Protein AF-A0A7S4RPA7-F1 (afdb_monomer_lite)

Sequence (220 aa):
VPCLSLQCGDGVTPTVIQQIVNNVNVVSNVAGLSGSGYTGNVEFWPYNYSPGNSLTIPGASSSTFDYGDTVDLNGSFGSMQVHVNGGGGHRGTVFAFNRFNDGAVADLGIGNNPNGQPDWSIASNANAFTVRNLKVFVLPTPPPQVDPYIADKNIQDADGFQLVYALDIPTNPNYRAAKPDYSVDNSQSVSSFSRIAYLWSLTIIGSGSPWTSLLMMHGR

Secondary structure (DSSP, 8-state):
----SSSSTTSSSPPPEEEEEEEEEEEESSTTT-EEEEEEEEEEESSEEES--TT--TT--SSS-SSS-EEESSSS--EEEEEEEESSS--EEEEEEE--SSSSPPEEEES--SSS-TT-TT---GGGEEEEEEEEEEEESSPPSS----S-TT-TT-TT-EEEEEEE--SS--TTTS---EEEE-GGG---EEEEEEEEEEEETT-SS-EEEEEEEE--

pLDDT: mean 82.95, std 16.45, range [31.94, 98.5]

Structure (mmCIF, N/CA/C/O backbone):
data_AF-A0A7S4RPA7-F1
#
_entry.id   AF-A0A7S4RPA7-F1
#
loop_
_atom_site.group_PDB
_atom_site.id
_atom_site.type_symbol
_atom_site.label_atom_id
_atom_site.label_alt_id
_atom_site.label_comp_id
_atom_site.label_asym_id
_atom_site.label_entity_id
_atom_site.label_seq_id
_atom_site.pdbx_PDB_ins_code
_atom_site.Cartn_x
_atom_site.Cartn_y
_atom_site.Cartn_z
_atom_site.occupancy
_atom_site.B_iso_or_equiv
_atom_site.auth_seq_id
_atom_site.auth_comp_id
_atom_site.auth_asym_id
_atom_site.auth_atom_id
_atom_site.pdbx_PDB_model_num
ATOM 1 N N . VAL A 1 1 ? 0.016 2.209 8.471 1.00 49.41 1 VAL A N 1
ATOM 2 C CA . VAL A 1 1 ? 0.404 3.294 7.538 1.00 49.41 1 VAL A CA 1
ATOM 3 C C . VAL A 1 1 ? 1.897 3.248 7.322 1.00 49.41 1 VAL A C 1
ATOM 5 O O . VAL A 1 1 ? 2.549 2.602 8.141 1.00 49.41 1 VAL A O 1
ATOM 8 N N . PRO A 1 2 ? 2.440 3.859 6.254 1.00 51.38 2 PRO A N 1
ATOM 9 C CA . PRO A 1 2 ? 3.881 3.940 6.073 1.00 51.38 2 PRO A CA 1
ATOM 10 C C . PRO A 1 2 ? 4.4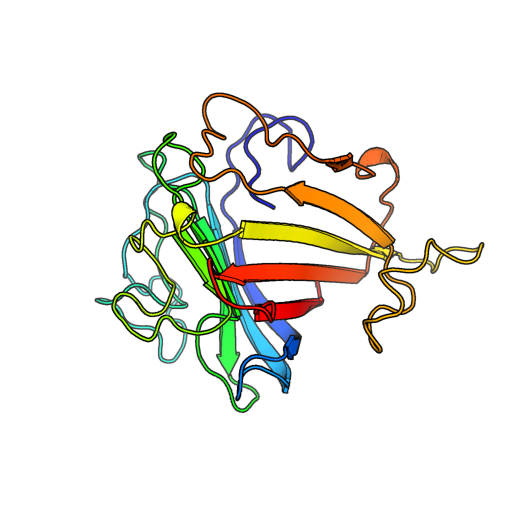21 4.716 7.277 1.00 51.38 2 PRO A C 1
ATOM 12 O O . PRO A 1 2 ? 4.126 5.897 7.443 1.00 51.38 2 PRO A O 1
ATOM 15 N N . CYS A 1 3 ? 5.097 4.031 8.195 1.00 47.06 3 CYS A N 1
ATOM 16 C CA . CYS A 1 3 ? 5.510 4.605 9.470 1.00 47.06 3 CYS A CA 1
ATOM 17 C C . CYS A 1 3 ? 7.011 4.435 9.643 1.00 47.06 3 CYS A C 1
ATOM 19 O O . CYS A 1 3 ? 7.510 3.319 9.757 1.00 47.06 3 CYS A O 1
ATOM 21 N N . LEU A 1 4 ? 7.707 5.567 9.719 1.00 43.06 4 LEU A N 1
ATOM 22 C CA . LEU A 1 4 ? 9.094 5.664 10.169 1.00 43.06 4 LEU A CA 1
ATOM 23 C C . LEU A 1 4 ? 9.296 6.791 11.204 1.00 43.06 4 LEU A C 1
ATOM 25 O O . LEU A 1 4 ? 10.430 7.174 11.463 1.00 43.06 4 LEU A O 1
ATOM 29 N N . SER A 1 5 ? 8.238 7.351 11.819 1.00 31.94 5 SER A N 1
ATOM 30 C CA . SER A 1 5 ? 8.419 8.482 12.748 1.00 31.94 5 SER A CA 1
ATOM 31 C C . SER A 1 5 ? 7.337 8.663 13.828 1.00 31.94 5 SER A C 1
ATOM 33 O O . SER A 1 5 ? 6.147 8.764 13.535 1.00 31.94 5 SER A O 1
ATOM 35 N N . LEU A 1 6 ? 7.838 8.751 15.071 1.00 35.50 6 LEU A N 1
ATOM 36 C CA . LEU A 1 6 ? 7.349 9.330 16.338 1.00 35.50 6 LEU A CA 1
ATOM 37 C C . LEU A 1 6 ? 5.983 8.944 16.928 1.00 35.50 6 LEU A C 1
ATOM 39 O O . LEU A 1 6 ? 5.847 9.064 18.143 1.00 35.50 6 LEU A O 1
ATOM 43 N N . GLN A 1 7 ? 4.993 8.488 16.157 1.00 37.62 7 GLN A N 1
ATOM 44 C CA . GLN A 1 7 ? 3.657 8.178 16.712 1.00 37.62 7 GLN A CA 1
ATOM 45 C C . GLN A 1 7 ? 3.023 6.870 16.217 1.00 37.62 7 GLN A C 1
ATOM 47 O O . GLN A 1 7 ? 1.903 6.551 16.606 1.00 37.62 7 GLN A O 1
ATOM 52 N N . CYS A 1 8 ? 3.743 6.064 15.432 1.00 43.09 8 CYS A N 1
ATOM 53 C CA . CYS A 1 8 ? 3.377 4.665 15.207 1.00 43.09 8 CYS A CA 1
ATOM 54 C C . CYS A 1 8 ? 4.396 3.757 15.906 1.00 43.09 8 CYS A C 1
ATOM 56 O O . CYS A 1 8 ? 5.596 3.910 15.679 1.00 43.09 8 CYS A O 1
ATOM 58 N N . GLY A 1 9 ? 3.937 2.807 16.723 1.00 53.28 9 GLY A N 1
ATOM 59 C CA . GLY A 1 9 ? 4.838 1.987 17.541 1.00 53.28 9 GLY A CA 1
ATOM 60 C C . GLY A 1 9 ? 5.532 2.804 18.639 1.00 53.28 9 GLY A C 1
ATOM 61 O O . GLY A 1 9 ? 4.967 3.771 19.141 1.00 53.28 9 GLY A O 1
ATOM 62 N N . ASP A 1 10 ? 6.757 2.433 19.015 1.00 46.44 10 ASP A N 1
ATOM 63 C CA . ASP A 1 10 ? 7.548 3.112 20.060 1.00 46.44 10 ASP A CA 1
ATOM 64 C C . ASP A 1 10 ? 8.149 4.465 19.619 1.00 46.44 10 ASP A C 1
ATOM 66 O O . ASP A 1 10 ? 8.895 5.089 20.372 1.00 46.44 10 ASP A O 1
ATOM 70 N N . GLY A 1 11 ? 7.851 4.922 18.397 1.00 46.91 11 GLY A N 1
ATOM 71 C CA . GLY A 1 11 ? 8.356 6.180 17.850 1.00 46.91 11 GLY A CA 1
ATOM 72 C C . GLY A 1 11 ? 9.851 6.181 17.506 1.00 46.91 11 GLY A C 1
ATOM 73 O O . GLY A 1 11 ? 10.372 7.240 17.151 1.00 46.91 11 GLY A O 1
ATOM 74 N N . VAL A 1 12 ? 10.524 5.026 17.580 1.00 47.16 12 VAL A N 1
ATOM 75 C CA . VAL A 1 12 ? 11.980 4.873 17.402 1.00 47.16 12 VAL A CA 1
ATOM 76 C C . VAL A 1 12 ? 12.325 3.723 16.445 1.00 47.16 12 VAL A C 1
ATOM 78 O O . VAL A 1 12 ? 13.302 3.823 15.701 1.00 47.16 12 VAL A O 1
ATOM 81 N N . THR A 1 13 ? 11.524 2.657 16.406 1.00 56.94 13 THR A N 1
ATOM 82 C CA . THR A 1 13 ? 11.872 1.407 15.722 1.00 56.94 13 THR A CA 1
ATOM 83 C C . THR A 1 13 ? 11.118 1.239 14.393 1.00 56.94 13 THR A C 1
ATOM 85 O O . THR A 1 13 ? 9.883 1.281 14.362 1.00 56.94 13 THR A O 1
ATOM 88 N N . PRO A 1 14 ? 11.828 0.989 13.272 1.00 66.88 14 PRO A N 1
ATOM 89 C CA . PRO A 1 14 ? 11.200 0.600 12.013 1.00 66.88 14 PRO A CA 1
ATOM 90 C C . PRO A 1 14 ? 10.334 -0.653 12.217 1.00 66.88 14 PRO A C 1
ATOM 92 O O . PRO A 1 14 ? 10.823 -1.682 12.680 1.00 66.88 14 PRO A O 1
ATOM 95 N N . THR A 1 15 ? 9.043 -0.570 11.895 1.00 76.00 15 THR A N 1
ATOM 96 C CA . THR A 1 15 ? 8.091 -1.657 12.173 1.00 76.00 15 THR A CA 1
ATOM 97 C C . THR A 1 15 ? 7.883 -2.531 10.940 1.00 76.00 15 THR A C 1
ATOM 99 O O . THR A 1 15 ? 7.548 -2.027 9.871 1.00 76.00 15 THR A O 1
ATOM 102 N N . VAL A 1 16 ? 8.042 -3.845 11.106 1.00 86.56 16 VAL A N 1
ATOM 103 C CA . VAL A 1 16 ? 7.652 -4.860 10.120 1.00 86.56 16 VAL A CA 1
ATOM 104 C C . VAL A 1 16 ? 6.332 -5.474 10.567 1.00 86.56 16 VAL A C 1
ATOM 106 O O . VAL A 1 16 ? 6.230 -5.989 11.680 1.00 86.56 16 VAL A O 1
ATOM 109 N N . ILE A 1 17 ? 5.328 -5.425 9.699 1.00 88.56 17 ILE A N 1
ATOM 110 C CA . ILE A 1 17 ? 4.039 -6.082 9.882 1.00 88.56 17 ILE A CA 1
ATOM 111 C C . ILE A 1 17 ? 3.839 -6.993 8.682 1.00 88.56 17 ILE A C 1
ATOM 113 O O . ILE A 1 17 ? 3.542 -6.521 7.588 1.00 88.56 17 ILE A O 1
ATOM 117 N N . GLN A 1 18 ? 3.980 -8.293 8.917 1.00 90.44 18 GLN A N 1
ATOM 118 C CA . GLN A 1 18 ? 3.466 -9.310 8.016 1.00 90.44 18 GLN A CA 1
ATOM 119 C C . GLN A 1 18 ? 2.423 -10.126 8.767 1.00 90.44 18 GLN A C 1
ATOM 121 O O . GLN A 1 18 ? 2.738 -10.765 9.775 1.00 90.44 18 GLN A O 1
ATOM 126 N N . GLN A 1 19 ? 1.163 -10.030 8.355 1.00 88.94 19 GLN A N 1
ATOM 127 C CA . GLN A 1 19 ? 0.067 -10.592 9.135 1.00 88.94 19 GLN A CA 1
ATOM 128 C C . GLN A 1 19 ? -1.081 -11.074 8.254 1.00 88.94 19 GLN A C 1
ATOM 130 O O . GLN A 1 19 ? -1.697 -10.292 7.531 1.00 88.94 19 GLN A O 1
ATOM 135 N N . ILE A 1 20 ? -1.461 -12.339 8.454 1.00 89.50 20 ILE A N 1
ATOM 136 C CA . ILE A 1 20 ? -2.727 -12.868 7.953 1.00 89.50 20 ILE A CA 1
ATOM 137 C C . ILE A 1 20 ? -3.889 -12.178 8.669 1.00 89.50 20 ILE A C 1
ATOM 139 O O . ILE A 1 20 ? -3.977 -12.167 9.903 1.00 89.50 20 ILE A O 1
ATOM 143 N N . VAL A 1 21 ? -4.797 -11.625 7.878 1.00 87.62 21 VAL A N 1
ATOM 144 C CA . VAL A 1 21 ? -6.032 -10.983 8.324 1.00 87.62 21 VAL A CA 1
ATOM 145 C C . VAL A 1 21 ? -7.225 -11.784 7.820 1.00 87.62 21 VAL A C 1
ATOM 147 O O . VAL A 1 21 ? -7.187 -12.376 6.747 1.00 87.62 21 VAL A O 1
ATOM 150 N N . ASN A 1 22 ? -8.294 -11.826 8.606 1.00 88.19 22 ASN A N 1
ATOM 151 C CA . ASN A 1 22 ? -9.525 -12.527 8.250 1.00 88.19 22 ASN A CA 1
ATOM 152 C C . ASN A 1 22 ? -10.698 -11.553 8.262 1.00 88.19 22 ASN A C 1
ATOM 154 O O . ASN A 1 22 ? -10.607 -10.474 8.849 1.00 88.19 22 ASN A O 1
ATOM 158 N N . ASN A 1 23 ? -11.805 -11.973 7.649 1.00 85.38 23 ASN A N 1
ATOM 159 C CA . ASN A 1 23 ? -13.039 -11.196 7.570 1.00 85.38 23 ASN A CA 1
ATOM 160 C C . ASN A 1 23 ? -12.836 -9.825 6.899 1.00 85.38 23 ASN A C 1
ATOM 162 O O . ASN A 1 23 ? -13.385 -8.806 7.306 1.00 85.38 23 ASN A O 1
ATOM 166 N N . VAL A 1 24 ? -12.002 -9.798 5.862 1.00 87.06 24 VAL A N 1
ATOM 167 C CA . VAL A 1 24 ? -11.717 -8.588 5.100 1.00 87.06 24 VAL A CA 1
ATOM 168 C C . VAL A 1 24 ? -12.882 -8.292 4.157 1.00 87.06 24 VAL A C 1
ATOM 170 O O . VAL A 1 24 ? -13.326 -9.161 3.402 1.00 87.06 24 VAL A O 1
ATOM 173 N N . ASN A 1 25 ? -13.355 -7.047 4.188 1.00 86.88 25 ASN A N 1
ATOM 174 C CA . ASN A 1 25 ? -14.389 -6.542 3.294 1.00 86.88 25 ASN A CA 1
ATOM 175 C C . ASN A 1 25 ? -13.785 -5.487 2.370 1.00 86.88 25 ASN A C 1
ATOM 177 O O . ASN A 1 25 ? -13.111 -4.559 2.818 1.00 86.88 25 ASN A O 1
ATOM 181 N N . VAL A 1 26 ? -14.041 -5.624 1.077 1.00 87.06 26 VAL A N 1
ATOM 182 C CA . VAL A 1 26 ? -13.541 -4.734 0.035 1.00 87.06 26 VAL A CA 1
ATOM 183 C C . VAL A 1 26 ? -14.722 -4.183 -0.742 1.00 87.06 26 VAL A C 1
ATOM 185 O O . VAL A 1 26 ? -15.537 -4.939 -1.270 1.00 87.06 26 VAL A O 1
ATOM 188 N N . VAL A 1 27 ? -14.785 -2.861 -0.836 1.00 84.75 27 VAL A N 1
ATOM 189 C CA . VAL A 1 27 ? -15.731 -2.132 -1.679 1.00 84.75 27 VAL A CA 1
ATOM 190 C C . VAL A 1 27 ? -14.910 -1.309 -2.657 1.00 84.75 27 VAL A C 1
ATOM 192 O O . VAL A 1 27 ? -14.181 -0.400 -2.272 1.00 84.75 27 VAL A O 1
ATOM 195 N N . SER A 1 28 ? -14.996 -1.633 -3.940 1.00 85.69 28 SER A N 1
ATOM 196 C CA . SER A 1 28 ? -14.212 -0.972 -4.976 1.00 85.69 28 SER A CA 1
ATOM 197 C C . SER A 1 28 ? -14.975 -0.873 -6.289 1.00 85.69 28 SER A C 1
ATOM 199 O O . SER A 1 28 ? -15.775 -1.744 -6.636 1.00 85.69 28 SER A O 1
ATOM 201 N N . ASN A 1 29 ? -14.681 0.183 -7.045 1.00 84.44 29 ASN A N 1
ATOM 202 C CA . ASN A 1 29 ? -15.122 0.320 -8.429 1.00 84.44 29 ASN A CA 1
ATOM 203 C C . ASN A 1 29 ? -14.217 -0.427 -9.431 1.00 84.44 29 ASN A C 1
ATOM 205 O O . ASN A 1 29 ? -14.514 -0.433 -10.625 1.00 84.44 29 ASN A O 1
ATOM 209 N N . VAL A 1 30 ? -13.144 -1.079 -8.968 1.00 85.81 30 VAL A N 1
ATOM 210 C CA . VAL A 1 30 ? -12.337 -1.991 -9.784 1.00 85.81 30 VAL A CA 1
ATOM 211 C C . VAL A 1 30 ? -13.086 -3.308 -9.953 1.00 85.81 30 VAL A C 1
ATOM 213 O O . VAL A 1 30 ? -13.476 -3.955 -8.977 1.00 85.81 30 VAL A O 1
ATOM 216 N N . ALA A 1 31 ? -13.302 -3.706 -11.207 1.00 85.62 31 ALA A N 1
ATOM 217 C CA . ALA A 1 31 ? -14.064 -4.903 -11.537 1.00 85.62 31 ALA A CA 1
ATOM 218 C C . ALA A 1 31 ? -13.466 -6.152 -10.867 1.00 85.62 31 ALA A C 1
ATOM 220 O O . ALA A 1 31 ? -12.267 -6.401 -10.952 1.00 85.62 31 ALA A O 1
ATOM 221 N N . GLY A 1 32 ? -14.318 -6.937 -10.203 1.00 87.75 32 GLY A N 1
ATOM 222 C CA . GLY A 1 32 ? -13.932 -8.186 -9.539 1.00 87.75 32 GLY A CA 1
ATOM 223 C C . GLY A 1 32 ? -13.273 -8.032 -8.165 1.00 87.75 32 GLY A C 1
ATOM 224 O O . GLY A 1 32 ? -13.156 -9.033 -7.468 1.00 87.75 32 GLY A O 1
ATOM 225 N N . LEU A 1 33 ? -12.898 -6.817 -7.744 1.00 88.50 33 LEU A N 1
ATOM 226 C CA . LEU A 1 33 ? -12.189 -6.601 -6.476 1.00 88.50 33 LEU A CA 1
ATOM 227 C C . LEU A 1 33 ? -13.121 -6.602 -5.249 1.00 88.50 33 LEU A C 1
ATOM 229 O O . LEU A 1 33 ? -12.721 -7.018 -4.163 1.00 88.50 33 LEU A O 1
ATOM 233 N N . SER A 1 34 ? -14.366 -6.147 -5.412 1.00 87.31 34 SER A N 1
ATOM 234 C CA . SER A 1 34 ? -15.336 -6.087 -4.311 1.00 87.31 34 SER A CA 1
ATOM 235 C C . SER A 1 34 ? -15.691 -7.475 -3.761 1.00 87.31 34 SER A C 1
ATOM 237 O O . SER A 1 34 ? -15.792 -8.451 -4.504 1.00 87.31 34 SER A O 1
ATOM 239 N N . GLY A 1 35 ? -15.922 -7.566 -2.454 1.00 86.25 35 GLY A N 1
ATOM 240 C CA . GLY A 1 35 ? -16.368 -8.784 -1.776 1.00 86.25 35 GLY A CA 1
ATOM 241 C C . GLY A 1 35 ? -16.204 -8.702 -0.260 1.00 86.25 35 GLY A C 1
ATOM 242 O O . GLY A 1 35 ? -15.659 -7.737 0.267 1.00 86.25 35 GLY A O 1
ATOM 243 N N . SER A 1 36 ? -16.684 -9.715 0.451 1.00 87.00 36 SER A N 1
ATOM 244 C CA . SER A 1 36 ? -16.707 -9.746 1.916 1.00 87.00 36 SER A CA 1
ATOM 245 C C . SER A 1 36 ? -16.263 -11.097 2.450 1.00 87.00 36 SER A C 1
ATOM 247 O O . SER A 1 36 ? -16.468 -12.111 1.784 1.00 87.00 36 SER A O 1
ATOM 249 N N . GLY A 1 37 ? -15.737 -11.124 3.674 1.00 86.38 37 GLY A N 1
ATOM 250 C CA . GLY A 1 37 ? -15.306 -12.370 4.311 1.00 86.38 37 GLY A CA 1
ATOM 251 C C . GLY A 1 37 ? -14.001 -12.931 3.742 1.00 86.38 37 GLY A C 1
ATOM 252 O O . GLY A 1 37 ? -13.710 -14.112 3.929 1.00 86.38 37 GLY A O 1
ATOM 253 N N . TYR A 1 38 ? -13.208 -12.101 3.061 1.00 90.50 38 TYR A N 1
ATOM 254 C CA . TYR A 1 38 ? -11.911 -12.511 2.546 1.00 90.50 38 TYR A CA 1
ATOM 255 C C . TYR A 1 38 ? -10.946 -12.860 3.690 1.00 90.50 38 TYR A C 1
ATOM 257 O O . TYR A 1 38 ? -10.946 -12.233 4.756 1.00 90.50 38 TYR A O 1
ATOM 265 N N . THR A 1 39 ? -10.071 -13.825 3.435 1.00 91.38 39 THR A N 1
ATOM 266 C CA . THR A 1 39 ? -8.779 -13.927 4.118 1.00 91.38 39 THR A CA 1
ATOM 267 C C . THR A 1 39 ? -7.764 -13.151 3.292 1.00 91.38 39 THR A C 1
ATOM 269 O O . THR A 1 39 ? -7.834 -13.141 2.060 1.00 91.38 39 THR A O 1
ATOM 272 N N . GLY A 1 40 ? -6.851 -12.470 3.967 1.00 90.62 40 GLY A N 1
ATOM 273 C CA . GLY A 1 40 ? -5.839 -11.643 3.343 1.00 90.62 40 GLY A CA 1
ATOM 274 C C . GLY A 1 40 ? -4.515 -11.664 4.075 1.00 90.62 40 GLY A C 1
ATOM 275 O O . GLY A 1 40 ? -4.353 -12.328 5.100 1.00 90.62 40 GLY A O 1
ATOM 276 N N . ASN A 1 41 ? -3.579 -10.896 3.541 1.00 92.75 41 ASN A N 1
ATOM 277 C CA . ASN A 1 41 ? -2.260 -10.702 4.111 1.00 92.75 41 ASN A CA 1
ATOM 278 C C . ASN A 1 41 ? -1.879 -9.223 4.027 1.00 92.75 41 ASN A C 1
ATOM 280 O O . ASN A 1 41 ? -2.126 -8.559 3.019 1.00 92.75 41 ASN A O 1
ATOM 284 N N . VAL A 1 42 ? -1.319 -8.712 5.116 1.00 92.38 42 VAL A N 1
ATOM 285 C CA . VAL A 1 42 ? -0.784 -7.355 5.225 1.00 92.38 42 VAL A CA 1
ATOM 286 C C . VAL A 1 42 ? 0.726 -7.438 5.143 1.00 92.38 42 VAL A C 1
ATOM 288 O O . VAL A 1 42 ? 1.311 -8.235 5.869 1.00 92.38 42 VAL A O 1
ATOM 291 N N . GLU A 1 43 ? 1.335 -6.598 4.311 1.00 94.19 43 GLU A N 1
ATOM 292 C CA . GLU A 1 43 ? 2.777 -6.571 4.048 1.00 94.19 43 GLU A CA 1
ATOM 293 C C . GLU A 1 43 ? 3.287 -5.138 4.150 1.00 94.19 43 GLU A C 1
ATOM 295 O O . GLU A 1 43 ? 3.356 -4.391 3.172 1.00 94.19 43 GLU A O 1
ATOM 300 N N . PHE A 1 44 ? 3.551 -4.712 5.389 1.00 92.69 44 PHE A N 1
ATOM 301 C CA . PHE A 1 44 ? 4.045 -3.374 5.697 1.00 92.69 44 PHE A CA 1
ATOM 302 C C . PHE A 1 44 ? 5.464 -3.459 6.248 1.00 92.69 44 PHE A C 1
ATOM 304 O O . PHE A 1 44 ? 5.700 -4.025 7.316 1.00 92.69 44 PHE A O 1
ATOM 311 N N . TRP A 1 45 ? 6.416 -2.840 5.564 1.00 90.94 45 TRP A N 1
ATOM 312 C CA . TRP A 1 45 ? 7.797 -2.767 6.032 1.00 90.94 45 TRP A CA 1
ATOM 313 C C . TRP A 1 45 ? 8.521 -1.556 5.443 1.00 90.94 45 TRP A C 1
ATOM 315 O O . TRP A 1 45 ? 8.188 -1.100 4.354 1.00 90.94 45 TRP A O 1
ATOM 325 N N . PRO A 1 46 ? 9.541 -1.021 6.131 1.00 89.75 46 PRO A N 1
ATOM 326 C CA . PRO A 1 46 ? 10.346 0.092 5.634 1.00 89.75 46 PRO A CA 1
ATOM 327 C C . PRO A 1 46 ? 11.547 -0.354 4.785 1.00 89.75 46 PRO A C 1
ATOM 329 O O . PRO A 1 46 ? 12.245 0.491 4.222 1.00 89.75 46 PRO A O 1
ATOM 332 N N . TYR A 1 47 ? 11.802 -1.660 4.720 1.00 92.19 47 TYR A N 1
ATOM 333 C CA . TYR A 1 47 ? 12.989 -2.253 4.117 1.00 92.19 47 TYR A CA 1
ATOM 334 C C . TYR A 1 47 ? 12.770 -2.668 2.659 1.00 92.19 47 TYR A C 1
ATOM 336 O O . TYR A 1 47 ? 11.700 -2.464 2.079 1.00 92.19 47 TYR A O 1
ATOM 344 N N . ASN A 1 48 ? 13.811 -3.241 2.064 1.00 96.31 48 ASN A N 1
ATOM 345 C CA . ASN A 1 48 ? 13.693 -4.040 0.854 1.00 96.31 48 ASN A CA 1
ATOM 346 C C . ASN A 1 48 ? 12.892 -5.324 1.129 1.00 96.31 48 ASN A C 1
ATOM 348 O O . ASN A 1 48 ? 12.608 -5.682 2.274 1.00 96.31 48 ASN A O 1
ATOM 352 N N . TYR A 1 49 ? 12.514 -6.010 0.060 1.00 97.19 49 TYR A N 1
ATOM 353 C CA . TYR A 1 49 ? 11.827 -7.292 0.114 1.00 97.19 49 TYR A CA 1
ATOM 354 C C . TYR A 1 49 ? 12.067 -8.059 -1.182 1.00 97.19 49 TYR A C 1
ATOM 356 O O . TYR A 1 49 ? 12.513 -7.492 -2.186 1.00 97.19 49 TYR A O 1
ATOM 364 N N . SER A 1 50 ? 11.769 -9.350 -1.141 1.00 97.69 50 SER A N 1
ATOM 365 C CA . SER A 1 50 ? 11.957 -10.287 -2.236 1.00 97.69 50 SER A CA 1
ATOM 366 C C . SER A 1 50 ? 10.713 -11.164 -2.423 1.00 97.69 50 SER A C 1
ATOM 368 O O . SER A 1 50 ? 9.944 -11.337 -1.477 1.00 97.69 50 SER A O 1
ATOM 370 N N . PRO A 1 51 ? 10.528 -11.786 -3.602 1.00 97.81 51 PRO A N 1
ATOM 371 C CA . PRO A 1 51 ? 9.347 -12.603 -3.908 1.00 97.81 51 PRO A CA 1
ATOM 372 C C . PRO A 1 51 ? 9.204 -13.907 -3.113 1.00 97.81 51 PRO A C 1
ATOM 374 O O . PRO A 1 51 ? 8.467 -14.796 -3.523 1.00 97.81 51 PRO A O 1
ATOM 377 N N . GLY A 1 52 ? 10.017 -14.138 -2.081 1.00 96.88 52 GLY A N 1
ATOM 378 C CA . GLY A 1 52 ? 9.996 -15.399 -1.349 1.00 96.88 52 GLY A CA 1
ATOM 379 C C . GLY A 1 52 ? 8.699 -15.553 -0.558 1.00 96.88 52 GLY A C 1
ATOM 380 O O . GLY A 1 52 ? 8.308 -14.624 0.129 1.00 96.88 52 GLY A O 1
ATOM 381 N N . ASN A 1 53 ? 8.095 -16.744 -0.564 1.00 96.31 53 ASN A N 1
ATOM 382 C CA . ASN A 1 53 ? 6.888 -17.057 0.211 1.00 96.31 53 ASN A CA 1
ATOM 383 C C . ASN A 1 53 ? 7.200 -17.629 1.606 1.00 96.31 53 ASN A C 1
ATOM 385 O O . ASN A 1 53 ? 6.893 -18.788 1.901 1.00 96.31 53 ASN A O 1
ATOM 389 N N . SER A 1 54 ? 7.873 -16.849 2.460 1.00 92.81 54 SER A N 1
ATOM 390 C CA . SER A 1 54 ? 8.391 -17.335 3.755 1.00 92.81 54 SER A CA 1
ATOM 391 C C . SER A 1 54 ? 7.304 -17.725 4.760 1.00 92.81 54 SER A C 1
ATOM 393 O O . SER A 1 54 ? 7.521 -18.631 5.564 1.00 92.81 54 SER A O 1
ATOM 395 N N . LEU A 1 55 ? 6.121 -17.105 4.687 1.00 92.69 55 LEU A N 1
ATOM 396 C CA . LEU A 1 55 ? 4.962 -17.473 5.508 1.00 92.69 55 LEU A CA 1
ATOM 397 C C . LEU A 1 55 ? 4.129 -18.616 4.917 1.00 92.69 55 LEU A C 1
ATOM 399 O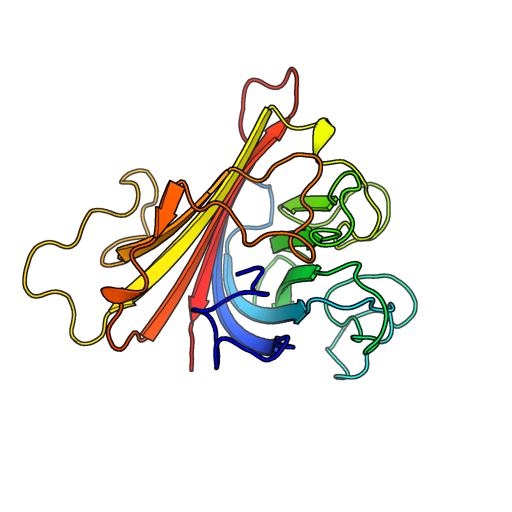 O . LEU A 1 55 ? 3.113 -18.996 5.502 1.00 92.69 55 LEU A O 1
ATOM 403 N N . THR A 1 56 ? 4.545 -19.201 3.789 1.00 94.62 56 THR A N 1
ATOM 404 C CA . THR A 1 56 ? 3.843 -20.309 3.116 1.00 94.62 56 THR A CA 1
ATOM 405 C C . THR A 1 56 ? 2.379 -19.986 2.807 1.00 94.62 56 THR A C 1
ATOM 407 O O . THR A 1 56 ? 1.486 -20.824 2.942 1.00 94.62 56 THR A O 1
ATOM 410 N N . ILE A 1 57 ? 2.120 -18.746 2.394 1.00 92.75 57 ILE A N 1
ATOM 411 C CA . ILE A 1 57 ? 0.787 -18.254 2.068 1.00 92.75 57 ILE A CA 1
ATOM 412 C C . ILE A 1 57 ? 0.245 -19.050 0.874 1.00 92.75 57 ILE A C 1
ATOM 414 O O . ILE A 1 57 ? 0.887 -19.083 -0.182 1.00 92.75 57 ILE A O 1
ATOM 418 N N . PRO A 1 58 ? -0.919 -19.715 1.007 1.00 91.88 58 PRO A N 1
ATOM 419 C CA . PRO A 1 58 ? -1.459 -20.545 -0.058 1.00 91.88 58 PRO A CA 1
ATOM 420 C C . PRO A 1 58 ? -1.639 -19.773 -1.366 1.00 91.88 58 PRO A C 1
ATOM 422 O O . PRO A 1 58 ? -2.320 -18.750 -1.416 1.00 91.88 58 PRO A O 1
ATOM 425 N N . GLY A 1 59 ? -1.033 -20.294 -2.432 1.00 92.12 59 GLY A N 1
ATOM 426 C CA . GLY A 1 59 ? -1.107 -19.727 -3.775 1.00 92.12 59 GLY A CA 1
ATOM 427 C C . GLY A 1 59 ? -0.162 -18.557 -4.052 1.00 92.12 59 GLY A C 1
ATOM 428 O O . GLY A 1 59 ? -0.164 -18.108 -5.195 1.00 92.12 59 GLY A O 1
ATOM 429 N N . ALA A 1 60 ? 0.603 -18.058 -3.076 1.00 95.62 60 ALA A N 1
ATOM 430 C CA . ALA A 1 60 ? 1.625 -17.037 -3.318 1.00 95.62 60 ALA A CA 1
ATOM 431 C C . ALA A 1 60 ? 2.853 -17.646 -4.017 1.00 95.62 60 ALA A C 1
ATOM 433 O O . ALA A 1 60 ? 3.237 -18.795 -3.754 1.00 95.62 60 ALA A O 1
ATOM 434 N N . SER A 1 61 ? 3.436 -16.882 -4.932 1.00 95.88 61 SER A N 1
ATOM 435 C CA . SER A 1 61 ? 4.624 -17.227 -5.706 1.00 95.88 61 SER A CA 1
ATOM 436 C C . SER A 1 61 ? 5.876 -17.124 -4.843 1.00 95.88 61 SER A C 1
ATOM 438 O O . SER A 1 61 ? 5.929 -16.375 -3.882 1.00 95.88 61 SER A O 1
ATOM 440 N N . SER A 1 62 ? 6.911 -17.884 -5.199 1.00 96.69 62 SER A N 1
ATOM 441 C CA . SER A 1 62 ? 8.260 -17.722 -4.640 1.00 96.69 62 SER A CA 1
ATOM 442 C C . SER A 1 62 ? 9.217 -17.012 -5.611 1.00 96.69 62 SER A C 1
ATOM 444 O O . SER A 1 62 ? 10.434 -17.080 -5.448 1.00 96.69 62 SER A O 1
ATOM 446 N N . SER A 1 63 ? 8.689 -16.462 -6.708 1.00 96.25 63 SER A N 1
ATOM 447 C CA . SER A 1 63 ? 9.473 -15.955 -7.850 1.00 96.25 63 SER A CA 1
ATOM 448 C C . SER A 1 63 ? 8.887 -14.701 -8.502 1.00 96.25 63 SER A C 1
ATOM 450 O O . SER A 1 63 ? 9.446 -14.171 -9.460 1.00 96.25 63 SER A O 1
ATOM 452 N N . THR A 1 64 ? 7.750 -14.229 -8.007 1.00 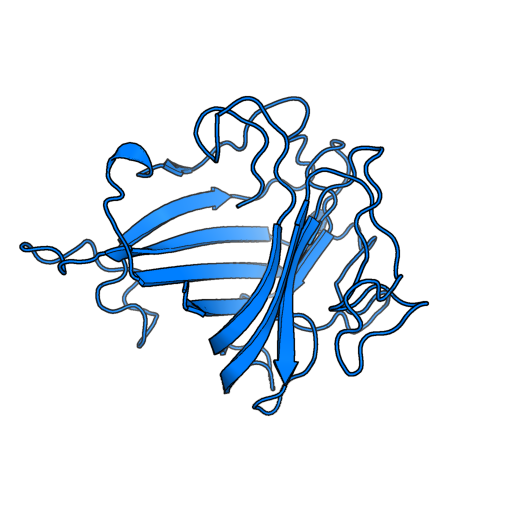96.75 64 THR A N 1
ATOM 453 C CA . THR A 1 64 ? 7.015 -13.066 -8.507 1.00 96.75 64 THR A CA 1
ATOM 454 C C . THR A 1 64 ? 6.503 -12.309 -7.296 1.00 96.75 64 THR A C 1
ATOM 456 O O . THR A 1 64 ? 6.020 -12.970 -6.383 1.00 96.75 64 THR A O 1
ATOM 459 N N . PHE A 1 65 ? 6.645 -10.984 -7.280 1.00 98.19 65 PHE A N 1
ATOM 460 C CA . PHE A 1 65 ? 6.175 -10.189 -6.147 1.00 98.19 65 PHE A CA 1
ATOM 461 C C . PHE A 1 65 ? 4.644 -10.235 -6.105 1.00 98.19 65 PHE A C 1
ATOM 463 O O . PHE A 1 65 ? 3.981 -9.907 -7.098 1.00 98.19 65 PHE A O 1
ATOM 470 N N . ASP A 1 66 ? 4.084 -10.745 -5.014 1.00 95.88 66 ASP A N 1
ATOM 471 C CA . ASP A 1 66 ? 2.643 -10.912 -4.863 1.00 95.88 66 ASP A CA 1
ATOM 472 C C . ASP A 1 66 ? 2.159 -10.711 -3.421 1.00 95.88 66 ASP A C 1
ATOM 474 O O . ASP A 1 66 ? 2.397 -9.670 -2.833 1.00 95.88 66 ASP A O 1
ATOM 478 N N . TYR A 1 67 ? 1.375 -11.641 -2.885 1.00 94.94 67 TYR A N 1
ATOM 479 C CA . TYR A 1 67 ? 0.688 -11.537 -1.603 1.00 94.94 67 TYR A CA 1
ATOM 480 C C . TYR A 1 67 ? 1.310 -12.388 -0.504 1.00 94.94 67 TYR A C 1
ATOM 482 O O . TYR A 1 67 ? 0.665 -12.626 0.526 1.00 94.94 67 TYR A O 1
ATOM 490 N N . GLY A 1 68 ? 2.522 -12.882 -0.739 1.00 95.94 68 GLY A N 1
ATOM 491 C CA . GLY A 1 68 ? 3.312 -13.592 0.253 1.00 95.94 68 GLY A CA 1
ATOM 492 C C . GLY A 1 68 ? 4.788 -13.253 0.220 1.00 95.94 68 GLY A C 1
ATOM 493 O O . GLY A 1 68 ? 5.575 -14.116 0.577 1.00 95.94 68 GLY A O 1
ATOM 494 N N . ASP A 1 69 ? 5.166 -12.044 -0.178 1.00 97.44 69 ASP A N 1
ATOM 495 C CA . ASP A 1 69 ? 6.561 -11.622 -0.264 1.00 97.44 69 ASP A CA 1
ATOM 496 C C . ASP A 1 69 ? 7.298 -11.692 1.085 1.00 97.44 69 ASP A C 1
ATOM 498 O O . ASP A 1 69 ? 6.716 -11.728 2.170 1.00 97.44 69 ASP A O 1
ATOM 502 N N . THR A 1 70 ? 8.628 -11.702 1.042 1.00 97.00 70 THR A N 1
ATOM 503 C CA . THR A 1 70 ? 9.474 -11.761 2.240 1.00 97.00 70 THR A CA 1
ATOM 504 C C . THR A 1 70 ? 10.241 -10.470 2.415 1.00 97.00 70 THR A C 1
ATOM 506 O O . THR A 1 70 ? 10.970 -10.041 1.524 1.00 97.00 70 THR A O 1
ATOM 509 N N . VAL A 1 71 ? 10.129 -9.878 3.604 1.00 95.56 71 VAL A N 1
ATOM 510 C CA . VAL A 1 71 ? 10.957 -8.734 3.982 1.00 95.56 71 VAL A CA 1
ATOM 511 C C . VAL A 1 71 ? 12.436 -9.122 4.022 1.00 95.56 71 VAL A C 1
ATOM 513 O O . VAL A 1 71 ? 12.833 -10.087 4.677 1.00 95.56 71 VAL A O 1
ATOM 516 N N . ASP A 1 72 ? 13.269 -8.304 3.392 1.00 94.94 72 ASP A N 1
ATOM 517 C CA . ASP A 1 72 ? 14.715 -8.358 3.537 1.00 94.94 72 ASP A CA 1
ATOM 518 C C . ASP A 1 72 ? 15.101 -7.221 4.481 1.00 94.94 72 ASP A C 1
ATOM 520 O O . ASP A 1 72 ? 14.924 -6.065 4.123 1.00 94.94 72 ASP A O 1
ATOM 524 N N . LEU A 1 73 ? 15.619 -7.507 5.684 1.00 90.94 73 LEU A N 1
ATOM 525 C CA . LEU A 1 73 ? 15.913 -6.503 6.733 1.00 90.94 73 LEU A CA 1
ATOM 526 C C . LEU A 1 73 ? 17.126 -5.596 6.409 1.00 90.94 73 L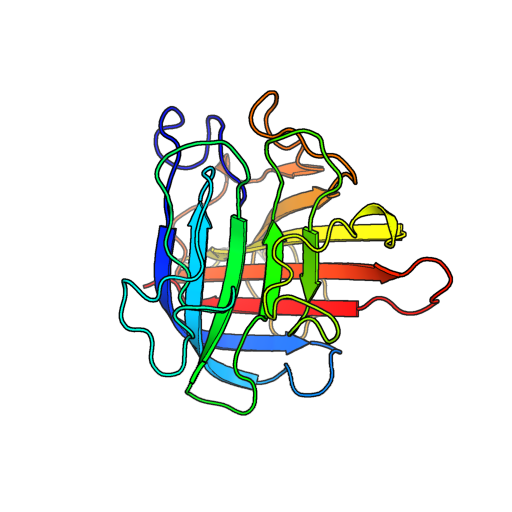EU A C 1
ATOM 528 O O . LEU A 1 73 ? 18.025 -5.395 7.226 1.00 90.94 73 LEU A O 1
ATOM 532 N N . ASN A 1 74 ? 17.181 -5.074 5.188 1.00 90.31 74 ASN A N 1
ATOM 533 C CA . ASN A 1 74 ? 18.189 -4.180 4.644 1.00 90.31 74 ASN A CA 1
ATOM 534 C C . ASN A 1 74 ? 17.543 -3.155 3.696 1.00 90.31 74 ASN A C 1
ATOM 536 O O . ASN A 1 74 ? 16.384 -3.275 3.308 1.00 90.31 74 ASN A O 1
ATOM 540 N N . GLY A 1 75 ? 18.312 -2.142 3.300 1.00 90.50 75 GLY A N 1
ATOM 541 C CA . GLY A 1 75 ? 17.849 -1.145 2.339 1.00 90.50 75 GLY A CA 1
ATOM 542 C C . GLY A 1 75 ? 16.672 -0.307 2.840 1.00 90.50 75 GLY A C 1
ATOM 543 O O . GLY A 1 75 ? 16.413 -0.205 4.039 1.00 90.50 75 GLY A O 1
ATOM 544 N N . SER A 1 76 ? 16.015 0.373 1.905 1.00 90.94 76 SER A N 1
ATOM 545 C CA . SER A 1 76 ? 15.001 1.382 2.212 1.00 90.94 76 SER A CA 1
ATOM 546 C C . SER A 1 76 ? 14.010 1.560 1.070 1.00 90.94 76 SER A C 1
ATOM 548 O O . SER A 1 76 ? 13.664 2.690 0.737 1.00 90.94 76 SER A O 1
ATOM 550 N N . PHE A 1 77 ? 13.607 0.475 0.412 1.00 94.38 77 PHE A N 1
ATOM 551 C CA . PHE A 1 77 ? 12.563 0.552 -0.605 1.00 94.38 77 PHE A CA 1
ATOM 552 C C . PHE A 1 77 ? 11.220 0.899 0.059 1.00 94.38 77 PHE A C 1
ATOM 554 O O . PHE A 1 77 ? 10.659 1.968 -0.174 1.00 94.38 77 PHE A O 1
ATOM 561 N N . GLY A 1 78 ? 10.776 0.069 1.003 1.00 93.31 78 GLY A N 1
ATOM 562 C CA . GLY A 1 78 ? 9.526 0.247 1.734 1.00 93.31 78 GLY A CA 1
ATOM 563 C C . GLY A 1 78 ? 8.306 -0.259 0.961 1.00 93.31 78 GLY A C 1
ATOM 564 O O . GLY A 1 78 ? 8.206 -0.075 -0.251 1.00 93.31 78 GLY A O 1
ATOM 565 N N . SER A 1 79 ? 7.376 -0.892 1.672 1.00 94.19 79 SER A N 1
ATOM 566 C CA . SER A 1 79 ? 6.119 -1.424 1.145 1.00 94.19 79 SER A CA 1
ATOM 567 C C . SER A 1 79 ? 4.982 -1.214 2.136 1.00 94.19 79 SER A C 1
ATOM 569 O O . SER A 1 79 ? 5.165 -1.311 3.355 1.00 94.19 79 SER A O 1
ATOM 571 N N . MET A 1 80 ? 3.817 -0.849 1.610 1.00 94.38 80 MET A N 1
ATOM 572 C CA . MET A 1 80 ? 2.545 -0.853 2.310 1.00 94.38 80 MET A CA 1
ATOM 573 C C . MET A 1 80 ? 1.517 -1.494 1.385 1.00 94.38 80 MET A C 1
ATOM 575 O O . MET A 1 80 ? 0.847 -0.811 0.606 1.00 94.38 80 MET A O 1
ATOM 579 N N . GLN A 1 81 ? 1.397 -2.811 1.488 1.00 94.88 81 GLN A N 1
ATOM 580 C CA . GLN A 1 81 ? 0.515 -3.599 0.642 1.00 94.88 81 GLN A CA 1
ATOM 581 C C . GLN A 1 81 ? -0.506 -4.369 1.452 1.00 94.88 81 GLN A C 1
ATOM 583 O O . GLN A 1 81 ? -0.266 -4.803 2.585 1.00 94.88 81 GLN A O 1
ATOM 588 N N . VAL A 1 82 ? -1.668 -4.541 0.838 1.00 93.69 82 VAL A N 1
ATOM 589 C CA . VAL A 1 82 ? -2.701 -5.410 1.372 1.00 93.69 82 VAL A CA 1
ATOM 590 C C . VAL A 1 82 ? -3.238 -6.262 0.264 1.00 93.69 82 VAL A C 1
ATOM 592 O O . VAL A 1 82 ? -3.628 -5.762 -0.793 1.00 93.69 82 VAL A O 1
ATOM 595 N N . HIS A 1 83 ? -3.365 -7.536 0.583 1.00 94.12 83 HIS A N 1
ATOM 596 C CA . HIS A 1 83 ? -3.833 -8.552 -0.322 1.00 94.12 83 HIS A CA 1
ATOM 597 C C . HIS A 1 83 ? -5.002 -9.327 0.266 1.00 94.12 83 HIS A C 1
ATOM 599 O O . HIS A 1 83 ? -5.150 -9.427 1.484 1.00 94.12 83 HIS A O 1
ATOM 605 N N . VAL A 1 84 ? -5.800 -9.925 -0.610 1.00 93.12 84 VAL A N 1
ATOM 606 C CA . VAL A 1 84 ? -6.756 -10.983 -0.271 1.00 93.12 84 VAL A CA 1
ATOM 607 C C . VAL A 1 84 ? -6.335 -12.260 -0.985 1.00 93.12 84 VAL A C 1
ATOM 609 O O . VAL A 1 84 ? -6.008 -12.236 -2.167 1.00 93.12 84 VAL A O 1
ATOM 612 N N . ASN A 1 85 ? -6.291 -13.383 -0.276 1.00 88.75 85 ASN A N 1
ATOM 613 C CA . ASN A 1 85 ? -5.739 -14.644 -0.777 1.00 88.75 85 ASN A CA 1
ATOM 614 C C . ASN A 1 85 ? -6.702 -15.839 -0.672 1.00 88.75 85 ASN A C 1
ATOM 616 O O . ASN A 1 85 ? -6.366 -16.944 -1.094 1.00 88.75 85 ASN A O 1
ATOM 620 N N . GLY A 1 86 ? -7.918 -15.628 -0.167 1.00 85.25 86 GLY A N 1
ATOM 621 C CA . GLY A 1 86 ? -8.963 -16.648 -0.102 1.00 85.25 86 GLY A CA 1
ATOM 622 C C . GLY A 1 86 ? -10.294 -16.087 0.395 1.00 85.25 86 GLY A C 1
ATOM 623 O O . GLY A 1 86 ? -10.377 -14.925 0.779 1.00 85.25 86 GLY A O 1
ATOM 624 N N . GLY A 1 87 ? -11.347 -16.908 0.394 1.00 74.19 87 GLY A N 1
ATOM 625 C CA . GLY A 1 87 ? -12.655 -16.538 0.957 1.00 74.19 87 GLY A CA 1
ATOM 626 C C . GLY A 1 87 ? -13.593 -15.741 0.037 1.00 74.19 87 GLY A C 1
ATOM 627 O O . GLY A 1 87 ? -14.711 -15.453 0.444 1.00 74.19 87 GLY A O 1
ATOM 628 N N . GLY A 1 88 ? -13.205 -15.436 -1.209 1.00 72.25 88 GLY A N 1
ATOM 629 C CA . GLY A 1 88 ? -14.092 -14.781 -2.179 1.00 72.25 88 GLY A CA 1
ATOM 630 C C . GLY A 1 88 ? -13.584 -14.823 -3.627 1.00 72.25 88 GLY A C 1
ATOM 631 O O . GLY A 1 88 ? -12.839 -15.730 -3.992 1.00 72.25 88 GLY A O 1
ATOM 632 N N . GLY A 1 89 ? -14.025 -13.867 -4.458 1.00 75.25 89 GLY A N 1
ATOM 633 C CA . GLY A 1 89 ? -13.804 -13.865 -5.914 1.00 75.25 89 GLY A CA 1
ATOM 634 C C . GLY A 1 89 ? -12.482 -13.255 -6.398 1.00 75.25 89 GLY A C 1
ATOM 635 O O . GLY A 1 89 ? -12.054 -13.568 -7.508 1.00 75.25 89 GLY A O 1
ATOM 636 N N . HIS A 1 90 ? -11.825 -12.423 -5.582 1.00 86.00 90 HIS A N 1
ATOM 637 C CA . HIS A 1 90 ? -10.513 -11.841 -5.890 1.00 86.00 90 HIS A CA 1
ATOM 638 C C . HIS A 1 90 ? -9.379 -12.572 -5.171 1.00 86.00 90 HIS A C 1
ATOM 640 O O . HIS A 1 90 ? -9.524 -12.985 -4.019 1.00 86.00 90 HIS A O 1
ATOM 646 N N . ARG A 1 91 ? -8.227 -12.680 -5.841 1.00 90.38 91 ARG A N 1
ATOM 647 C CA . ARG A 1 91 ? -6.966 -13.123 -5.242 1.00 90.38 91 ARG A CA 1
ATOM 648 C C . ARG A 1 91 ? -5.825 -12.218 -5.698 1.00 90.38 91 ARG A C 1
ATOM 650 O O . ARG A 1 91 ? -5.586 -12.070 -6.897 1.00 90.38 91 ARG A O 1
ATOM 657 N N . GLY A 1 92 ? -5.120 -11.654 -4.731 1.00 93.69 92 GLY A N 1
ATOM 658 C CA . GLY A 1 92 ? -4.002 -10.749 -4.920 1.00 93.69 92 GLY A CA 1
ATOM 659 C C . GLY A 1 92 ? -4.239 -9.397 -4.271 1.00 93.69 92 GLY A C 1
ATOM 660 O O . GLY A 1 92 ? -4.948 -9.274 -3.270 1.00 93.69 92 GLY A O 1
ATOM 661 N N . THR A 1 93 ? -3.621 -8.380 -4.841 1.00 94.88 93 THR A N 1
ATOM 662 C CA . THR A 1 93 ? -3.518 -7.047 -4.266 1.00 94.88 93 THR A CA 1
ATOM 663 C C . THR A 1 93 ? -4.860 -6.342 -4.235 1.00 94.88 93 THR A C 1
ATOM 665 O O . THR A 1 93 ? -5.621 -6.358 -5.204 1.00 94.88 93 THR A O 1
ATOM 668 N N . VAL A 1 94 ? -5.149 -5.711 -3.101 1.00 94.00 94 VAL A N 1
ATOM 669 C CA . VAL A 1 94 ? -6.245 -4.758 -2.927 1.00 94.00 94 VAL A CA 1
ATOM 670 C C . VAL A 1 94 ? -5.726 -3.347 -3.152 1.00 94.00 94 VAL A C 1
ATOM 672 O O . VAL A 1 94 ? -6.301 -2.610 -3.953 1.00 94.00 94 VAL A O 1
ATOM 675 N N . PHE A 1 95 ? -4.621 -2.995 -2.495 1.00 94.31 95 PHE A N 1
ATOM 676 C CA . PHE A 1 95 ? -3.845 -1.801 -2.805 1.00 94.31 95 PHE A CA 1
ATOM 677 C C . PHE A 1 95 ? -2.356 -2.028 -2.553 1.00 94.31 95 PHE A C 1
ATOM 679 O O . PHE A 1 95 ? -1.976 -2.858 -1.722 1.00 94.31 95 PHE A O 1
ATOM 686 N N . ALA A 1 96 ? -1.541 -1.224 -3.227 1.00 96.25 96 ALA A N 1
ATOM 687 C CA . ALA A 1 96 ? -0.103 -1.172 -3.045 1.00 96.25 96 ALA A CA 1
ATOM 688 C C . ALA A 1 96 ? 0.389 0.275 -2.994 1.00 96.25 96 ALA A C 1
ATOM 690 O O . ALA A 1 96 ? -0.005 1.108 -3.818 1.00 96.25 96 ALA A O 1
ATOM 691 N N . PHE A 1 97 ? 1.271 0.546 -2.035 1.00 96.81 97 PHE A N 1
ATOM 692 C CA . PHE A 1 97 ? 2.121 1.726 -2.004 1.00 96.81 97 PHE A CA 1
ATOM 693 C C . PHE A 1 97 ? 3.526 1.336 -1.592 1.00 96.81 97 PHE A C 1
ATOM 695 O O . PHE A 1 97 ? 3.810 1.131 -0.412 1.00 96.81 97 PHE A O 1
ATOM 702 N N . ASN A 1 98 ? 4.400 1.258 -2.586 1.00 97.56 98 ASN A N 1
ATOM 703 C CA . ASN A 1 98 ? 5.773 0.821 -2.406 1.00 97.56 98 ASN A CA 1
ATOM 704 C C . ASN A 1 98 ? 6.736 1.946 -2.772 1.00 97.56 98 ASN A C 1
ATOM 706 O O . ASN A 1 98 ? 6.348 2.984 -3.322 1.00 97.56 98 ASN A O 1
ATOM 710 N N . ARG A 1 99 ? 8.010 1.724 -2.456 1.00 96.69 99 ARG A N 1
ATOM 711 C CA . ARG A 1 99 ? 9.099 2.651 -2.755 1.00 96.69 99 ARG A CA 1
ATOM 712 C C . ARG A 1 99 ? 8.901 4.024 -2.107 1.00 96.69 99 ARG A C 1
ATOM 714 O O . ARG A 1 99 ? 9.147 5.067 -2.705 1.00 96.69 99 ARG A O 1
ATOM 721 N N . PHE A 1 100 ? 8.408 4.038 -0.868 1.00 94.38 100 PHE A N 1
ATOM 722 C CA . PHE A 1 100 ? 8.051 5.282 -0.184 1.00 94.38 100 PHE A CA 1
ATOM 723 C C . PHE A 1 100 ? 9.204 5.949 0.584 1.00 94.38 100 PHE A C 1
ATOM 725 O O . PHE A 1 100 ? 9.020 6.988 1.220 1.00 94.38 100 PHE A O 1
ATOM 732 N N . ASN A 1 101 ? 10.394 5.347 0.565 1.00 92.62 101 ASN A N 1
ATOM 733 C CA . ASN A 1 101 ? 11.487 5.693 1.472 1.00 92.62 101 ASN A CA 1
ATOM 734 C C . ASN A 1 101 ? 12.738 6.270 0.799 1.00 92.62 101 ASN A C 1
ATOM 736 O O . ASN A 1 101 ? 13.608 6.758 1.518 1.00 92.62 101 ASN A O 1
ATOM 740 N N . ASP A 1 102 ? 12.864 6.231 -0.527 1.00 92.62 102 ASP A N 1
ATOM 741 C CA . ASP A 1 102 ? 14.125 6.535 -1.222 1.00 92.62 102 ASP A CA 1
ATOM 742 C C . ASP A 1 102 ? 14.108 7.842 -2.044 1.00 92.62 102 ASP A C 1
ATOM 744 O O . ASP A 1 102 ? 15.143 8.242 -2.576 1.00 92.62 102 ASP A O 1
ATOM 748 N N . GLY A 1 103 ? 12.971 8.545 -2.122 1.00 95.19 103 GLY A N 1
ATOM 749 C CA . GLY A 1 103 ? 12.814 9.769 -2.917 1.00 95.19 103 GLY A CA 1
ATOM 750 C C . GLY A 1 103 ? 12.652 9.534 -4.422 1.00 95.19 103 GLY A C 1
ATOM 751 O O . GLY A 1 103 ? 12.572 10.497 -5.191 1.00 95.19 103 GLY A O 1
ATOM 752 N N . ALA A 1 104 ? 12.594 8.284 -4.878 1.00 97.56 104 ALA A N 1
ATOM 753 C CA . ALA A 1 104 ? 12.271 7.959 -6.260 1.00 97.56 104 ALA A CA 1
ATOM 754 C C . ALA A 1 104 ? 10.752 7.956 -6.492 1.00 97.56 104 ALA A C 1
ATOM 756 O O . ALA A 1 104 ? 9.967 8.156 -5.569 1.00 97.56 104 ALA A O 1
ATOM 757 N N . VAL A 1 105 ? 10.335 7.774 -7.750 1.00 98.50 105 VAL A N 1
ATOM 758 C CA . VAL A 1 105 ? 8.908 7.691 -8.084 1.00 98.50 105 VAL A CA 1
ATOM 759 C C . VAL A 1 105 ? 8.321 6.453 -7.413 1.00 98.50 105 VAL A C 1
ATOM 761 O O . VAL A 1 105 ? 8.793 5.347 -7.671 1.00 98.50 105 VAL A O 1
ATOM 764 N N . ALA A 1 106 ? 7.307 6.653 -6.574 1.00 98.38 106 ALA A N 1
ATOM 765 C CA . ALA A 1 106 ? 6.661 5.574 -5.843 1.00 98.38 106 ALA A CA 1
ATOM 766 C C . ALA A 1 106 ? 5.882 4.615 -6.755 1.00 98.38 106 ALA A C 1
ATOM 768 O O . ALA A 1 106 ? 5.485 4.962 -7.875 1.00 98.38 106 ALA A O 1
ATOM 769 N N . ASP A 1 107 ? 5.608 3.429 -6.221 1.00 98.38 107 ASP A N 1
ATOM 770 C CA . ASP A 1 107 ? 4.770 2.421 -6.857 1.00 98.38 107 ASP A CA 1
ATOM 771 C C . ASP A 1 107 ? 3.368 2.484 -6.248 1.00 98.38 107 ASP A C 1
ATOM 773 O O . ASP A 1 107 ? 3.232 2.363 -5.031 1.00 98.38 107 ASP A O 1
ATOM 777 N N . LEU A 1 108 ? 2.332 2.681 -7.064 1.00 97.12 108 LEU A N 1
ATOM 778 C CA . LEU A 1 108 ? 0.945 2.799 -6.612 1.00 97.12 108 LEU A C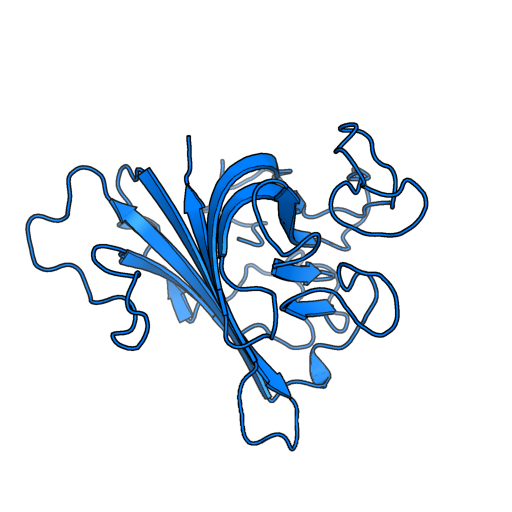A 1
ATOM 779 C C . LEU A 1 108 ? 0.017 1.901 -7.421 1.00 97.12 108 LEU A C 1
ATOM 781 O O . LEU A 1 108 ? 0.104 1.848 -8.650 1.00 97.12 108 LEU A O 1
ATOM 785 N N . GLY A 1 109 ? -0.938 1.276 -6.737 1.00 95.31 109 GLY A N 1
ATOM 786 C CA . GLY A 1 109 ? -1.921 0.429 -7.394 1.00 95.31 109 GLY A CA 1
ATOM 787 C C . GLY A 1 109 ? -3.141 0.098 -6.550 1.00 95.31 109 GLY A C 1
ATOM 788 O O . GLY A 1 109 ? -3.090 0.098 -5.322 1.00 95.31 109 GLY A O 1
ATOM 789 N N . ILE A 1 110 ? -4.242 -0.197 -7.240 1.00 93.88 110 ILE A N 1
ATOM 790 C CA . ILE A 1 110 ? -5.474 -0.760 -6.684 1.00 93.88 110 ILE A CA 1
ATOM 791 C C . ILE A 1 110 ? -5.827 -1.984 -7.532 1.00 93.88 110 ILE A C 1
ATOM 793 O O . ILE A 1 110 ? -5.912 -1.874 -8.755 1.00 93.88 110 ILE A O 1
ATOM 797 N N . GLY A 1 111 ? -6.059 -3.133 -6.896 1.00 93.56 111 GLY A N 1
ATOM 798 C CA . GLY A 1 111 ? -6.167 -4.409 -7.608 1.00 93.56 111 GLY A CA 1
ATOM 799 C C . GLY A 1 111 ? -4.804 -4.933 -8.077 1.00 93.56 111 GLY A C 1
ATOM 800 O O . GLY A 1 111 ? -3.770 -4.324 -7.809 1.00 93.56 111 GLY A O 1
ATOM 801 N N . ASN A 1 112 ? -4.800 -6.050 -8.806 1.00 94.06 112 ASN A N 1
ATOM 802 C CA . ASN A 1 112 ? -3.574 -6.592 -9.398 1.00 94.06 112 ASN A CA 1
ATOM 803 C C . ASN A 1 112 ? -3.088 -5.712 -10.554 1.00 94.06 112 ASN A C 1
ATOM 805 O O . ASN A 1 112 ? -3.888 -5.253 -11.374 1.00 94.06 112 ASN A O 1
ATOM 809 N N . ASN A 1 113 ? -1.775 -5.536 -10.659 1.00 95.00 113 ASN A N 1
ATOM 810 C CA . ASN A 1 113 ? -1.163 -4.871 -11.799 1.00 95.00 113 ASN A CA 1
ATOM 811 C C . ASN A 1 113 ? -1.352 -5.712 -13.077 1.00 95.00 113 ASN A C 1
ATOM 813 O O . ASN A 1 113 ? -0.891 -6.855 -13.125 1.00 95.00 113 ASN A O 1
ATOM 817 N N . PRO A 1 114 ? -1.978 -5.173 -14.140 1.00 92.06 114 PRO A N 1
ATOM 818 C CA . PRO A 1 114 ? -2.130 -5.905 -15.395 1.00 92.06 114 PRO A CA 1
ATOM 819 C C . PRO A 1 114 ? -0.817 -6.039 -16.183 1.00 92.06 114 PRO A C 1
ATOM 821 O O . PRO A 1 114 ? -0.738 -6.878 -17.076 1.00 92.06 114 PRO A O 1
ATOM 824 N N . ASN A 1 115 ? 0.197 -5.215 -15.892 1.00 90.81 115 ASN A N 1
ATOM 825 C CA . ASN A 1 115 ? 1.452 -5.156 -16.641 1.00 90.81 115 ASN A CA 1
ATOM 826 C C . ASN A 1 115 ? 2.656 -5.099 -15.684 1.00 90.81 115 ASN A C 1
ATOM 828 O O . ASN A 1 115 ? 3.097 -4.019 -15.290 1.00 90.81 115 ASN A O 1
ATOM 832 N N . GLY A 1 116 ? 3.215 -6.258 -15.330 1.00 94.56 116 GLY A N 1
ATOM 833 C CA . GLY A 1 116 ? 4.416 -6.362 -14.495 1.00 94.56 116 GLY A CA 1
ATOM 834 C C . GLY A 1 116 ? 4.192 -7.219 -13.255 1.00 94.56 116 GLY A C 1
ATOM 835 O O . GLY A 1 116 ? 3.531 -8.252 -13.337 1.00 94.56 116 GLY A O 1
ATOM 836 N N . GLN A 1 117 ? 4.770 -6.802 -12.125 1.00 97.62 117 GLN A N 1
ATOM 837 C CA . GLN A 1 117 ? 4.602 -7.506 -10.854 1.00 97.62 117 GLN A CA 1
ATOM 838 C C . GLN A 1 117 ? 3.161 -7.351 -10.344 1.00 97.62 117 GLN A C 1
ATOM 840 O O . GLN A 1 117 ? 2.704 -6.205 -10.267 1.00 97.62 117 GLN A O 1
ATOM 845 N N . PRO A 1 118 ? 2.457 -8.453 -10.016 1.00 96.56 118 PRO A N 1
ATOM 846 C CA . PRO A 1 118 ? 1.073 -8.462 -9.542 1.00 96.56 118 PRO A CA 1
ATOM 847 C C . PRO A 1 118 ? 0.751 -7.435 -8.453 1.00 96.56 118 PRO A C 1
ATOM 849 O O . PRO A 1 118 ? -0.313 -6.820 -8.507 1.00 96.56 118 PRO A O 1
ATOM 852 N N . ASP A 1 119 ? 1.672 -7.213 -7.520 1.00 96.94 119 ASP A N 1
ATOM 853 C CA . ASP A 1 119 ? 1.545 -6.309 -6.372 1.00 96.94 119 ASP A CA 1
ATOM 854 C C . ASP A 1 119 ? 2.032 -4.873 -6.610 1.00 96.94 119 ASP A C 1
ATOM 856 O O . ASP A 1 119 ? 2.183 -4.088 -5.672 1.00 96.94 119 ASP A O 1
ATOM 860 N N . TRP A 1 120 ? 2.273 -4.516 -7.873 1.00 98.06 120 TRP A N 1
ATOM 861 C CA . TRP A 1 120 ? 2.827 -3.227 -8.294 1.00 98.06 120 TRP A CA 1
ATOM 862 C C . TRP A 1 120 ? 4.254 -2.958 -7.827 1.00 98.06 120 TRP A C 1
ATOM 864 O O . TRP A 1 120 ? 4.757 -1.863 -8.077 1.00 98.06 120 TRP A O 1
ATOM 874 N N . SER A 1 121 ? 4.941 -3.919 -7.210 1.00 98.06 121 SER A N 1
ATOM 875 C CA . SER A 1 121 ? 6.365 -3.786 -6.920 1.00 98.06 121 SER A CA 1
ATOM 876 C C . SER A 1 121 ? 7.122 -3.340 -8.161 1.00 98.06 121 SER A C 1
ATOM 878 O O . SER A 1 121 ? 6.880 -3.842 -9.260 1.00 98.06 121 SER A O 1
ATOM 880 N N . ILE A 1 122 ? 8.019 -2.370 -7.978 1.00 97.12 122 ILE A N 1
ATOM 881 C CA . ILE A 1 122 ? 8.893 -1.779 -8.998 1.00 97.12 122 ILE A CA 1
ATOM 882 C C . ILE A 1 122 ? 8.166 -1.118 -10.187 1.00 97.12 122 ILE A C 1
ATOM 884 O O . ILE A 1 122 ? 8.782 -0.902 -11.232 1.00 97.12 122 ILE A O 1
ATOM 888 N N . ALA A 1 123 ? 6.883 -0.760 -10.051 1.00 98.00 123 ALA A N 1
ATOM 889 C CA . ALA A 1 123 ? 6.101 -0.132 -11.124 1.00 98.00 123 ALA A CA 1
ATOM 890 C C . ALA A 1 123 ? 6.528 1.312 -11.459 1.00 98.00 123 ALA A C 1
ATOM 892 O O . ALA A 1 123 ? 6.385 1.740 -12.604 1.00 98.00 123 ALA A O 1
ATOM 893 N N . SER A 1 124 ? 7.029 2.066 -10.476 1.00 97.69 124 SER A N 1
ATOM 894 C CA . SER A 1 124 ? 7.499 3.459 -10.566 1.00 97.69 124 SER A CA 1
ATOM 895 C C . SER A 1 124 ? 6.536 4.371 -11.335 1.00 97.69 124 SER A C 1
ATOM 897 O O . SER A 1 124 ? 6.920 5.069 -12.274 1.00 97.69 124 SER A O 1
ATOM 899 N N . ASN A 1 125 ? 5.262 4.345 -10.939 1.00 97.50 125 ASN A N 1
ATOM 900 C CA . ASN A 1 125 ? 4.135 4.900 -11.691 1.00 97.50 125 ASN A CA 1
ATOM 901 C C . ASN A 1 125 ? 3.364 6.006 -10.953 1.00 97.50 125 ASN A C 1
ATOM 903 O O . ASN A 1 125 ? 2.345 6.473 -11.463 1.00 97.50 125 ASN A O 1
ATOM 907 N N . ALA A 1 126 ? 3.803 6.464 -9.775 1.00 97.31 126 ALA A N 1
ATOM 908 C CA . ALA A 1 126 ? 3.074 7.489 -9.022 1.00 97.31 126 ALA A CA 1
ATOM 909 C C . ALA A 1 126 ? 2.840 8.786 -9.822 1.00 97.31 126 ALA A C 1
ATOM 911 O O . ALA A 1 126 ? 1.826 9.461 -9.634 1.00 97.31 126 ALA A O 1
ATOM 912 N N . ASN A 1 127 ? 3.732 9.121 -10.757 1.00 96.75 127 ASN A N 1
ATOM 913 C CA . ASN A 1 127 ? 3.610 10.277 -11.650 1.00 96.75 127 ASN A CA 1
ATOM 914 C C . ASN A 1 127 ? 2.499 10.138 -12.706 1.00 96.75 127 ASN A C 1
ATOM 916 O O . ASN A 1 127 ? 2.157 11.137 -13.329 1.00 96.75 127 ASN A O 1
ATOM 920 N N . ALA A 1 128 ? 1.935 8.945 -12.908 1.00 94.25 128 ALA A N 1
ATOM 921 C CA . ALA A 1 128 ? 0.829 8.706 -13.836 1.00 94.25 128 ALA A CA 1
ATOM 922 C C . ALA A 1 128 ? -0.536 9.134 -13.272 1.00 94.25 128 ALA A C 1
ATOM 924 O O . ALA A 1 128 ? -1.530 9.137 -14.001 1.00 94.25 128 ALA A O 1
ATOM 925 N N . PHE A 1 129 ? -0.596 9.497 -11.988 1.00 93.50 129 PHE A N 1
ATOM 926 C CA . PHE A 1 129 ? -1.831 9.859 -11.304 1.00 93.50 129 PHE A CA 1
ATOM 927 C C . PHE A 1 129 ? -1.920 11.370 -11.028 1.00 93.50 129 PHE A C 1
ATOM 929 O O . PHE A 1 129 ? -0.918 12.042 -10.798 1.00 93.50 129 PHE A O 1
ATOM 936 N N . THR A 1 130 ? -3.122 11.938 -11.033 1.00 91.44 130 THR A N 1
ATOM 937 C CA . THR A 1 130 ? -3.408 13.315 -10.585 1.00 91.44 130 THR A CA 1
ATOM 938 C C . THR A 1 130 ? -3.918 13.351 -9.149 1.00 91.44 130 THR A C 1
ATOM 940 O O . THR A 1 130 ? -3.605 14.283 -8.417 1.00 91.44 130 THR A O 1
ATOM 943 N N . VAL A 1 131 ? -4.648 12.314 -8.732 1.00 91.75 131 VAL A N 1
ATOM 944 C CA . VAL A 1 131 ? -5.087 12.089 -7.348 1.00 91.75 131 VAL A CA 1
ATOM 945 C C . VAL A 1 131 ? -4.352 10.871 -6.812 1.00 91.75 131 VAL A C 1
ATOM 947 O O . VAL A 1 131 ? -4.308 9.847 -7.493 1.00 91.75 131 VAL A O 1
ATOM 950 N N . ARG A 1 132 ? -3.778 10.987 -5.611 1.00 94.06 132 ARG A N 1
ATOM 951 C CA . ARG A 1 132 ? -3.157 9.885 -4.864 1.00 94.06 132 ARG A CA 1
ATOM 952 C C . ARG A 1 132 ? -3.448 10.080 -3.386 1.00 94.06 132 ARG A C 1
ATOM 954 O O . ARG A 1 132 ? -2.757 10.834 -2.706 1.00 94.06 132 ARG A O 1
ATOM 961 N N . ASN A 1 133 ? -4.535 9.506 -2.901 1.00 91.94 133 ASN A N 1
ATOM 962 C CA . ASN A 1 133 ? -5.017 9.764 -1.548 1.00 91.94 133 ASN A CA 1
ATOM 963 C C . ASN A 1 133 ? -5.137 8.457 -0.778 1.00 91.94 133 ASN A C 1
ATOM 965 O O . ASN A 1 133 ? -5.774 7.515 -1.253 1.00 91.94 133 ASN A O 1
ATOM 969 N N . LEU A 1 134 ? -4.567 8.449 0.423 1.00 92.12 134 LEU A N 1
ATOM 970 C CA . LEU A 1 134 ? -4.749 7.414 1.429 1.00 92.12 134 LEU A CA 1
ATOM 971 C C . LEU A 1 134 ? -5.452 8.032 2.632 1.00 92.12 134 LEU A C 1
ATOM 973 O O . LEU A 1 134 ? -4.939 8.968 3.242 1.00 92.12 134 LEU A O 1
ATOM 977 N N . LYS A 1 135 ? -6.604 7.483 3.009 1.00 88.44 135 LYS A N 1
ATOM 978 C CA . LYS A 1 135 ? -7.239 7.775 4.297 1.00 88.44 135 LYS A CA 1
ATOM 979 C C . LYS A 1 135 ? -7.314 6.518 5.144 1.00 88.44 135 LYS A C 1
ATOM 981 O O . LYS A 1 135 ? -7.559 5.430 4.629 1.00 88.44 135 LYS A O 1
ATOM 986 N N . VAL A 1 136 ? -7.122 6.680 6.444 1.00 88.44 136 VAL A N 1
ATOM 987 C CA . VAL A 1 136 ? -7.152 5.595 7.425 1.00 88.44 136 VAL A CA 1
ATOM 988 C C . VAL A 1 136 ? -8.219 5.891 8.438 1.00 88.44 136 VAL A C 1
ATOM 990 O O . VAL A 1 136 ? -8.258 6.992 8.983 1.00 88.44 136 VAL A O 1
ATOM 993 N N . PHE A 1 137 ? -9.030 4.892 8.732 1.00 85.50 137 PHE A N 1
ATOM 994 C CA . PHE A 1 137 ? -10.102 5.003 9.695 1.00 85.50 137 PHE A CA 1
ATOM 995 C C . PHE A 1 137 ? -10.017 3.889 10.725 1.00 85.50 137 PHE A C 1
ATOM 997 O O . PHE A 1 137 ? -9.465 2.824 10.450 1.00 85.50 137 PHE A O 1
ATOM 1004 N N . VAL A 1 138 ? -10.613 4.113 11.887 1.00 86.56 138 VAL A N 1
ATOM 1005 C CA . VAL A 1 138 ? -10.795 3.090 12.920 1.00 86.56 138 VAL A CA 1
ATOM 1006 C C . VAL A 1 138 ? -12.246 3.038 13.370 1.00 86.56 138 VAL A C 1
ATOM 1008 O O . VAL A 1 138 ? -12.931 4.053 13.315 1.00 86.56 138 VAL A O 1
ATOM 1011 N N . LEU A 1 139 ? -12.707 1.873 13.827 1.00 84.12 139 LEU A N 1
ATOM 1012 C CA . LEU A 1 139 ? -14.011 1.716 14.477 1.00 84.12 139 LEU A CA 1
ATOM 1013 C C . LEU A 1 139 ? -13.823 1.670 16.004 1.00 84.12 139 LEU A C 1
ATOM 1015 O O . LEU A 1 139 ? -13.406 0.620 16.514 1.00 84.12 139 LEU A O 1
ATOM 1019 N N . PRO A 1 140 ? -14.093 2.766 16.740 1.00 83.56 140 PRO A N 1
ATOM 1020 C CA . PRO A 1 140 ? -13.820 2.847 18.173 1.00 83.56 140 PRO A CA 1
ATOM 1021 C C . PRO A 1 140 ? -14.661 1.873 19.005 1.00 83.56 140 PRO A C 1
ATOM 1023 O O . PRO A 1 140 ? -15.797 1.540 18.664 1.00 83.56 140 PRO A O 1
ATOM 1026 N N . THR A 1 141 ? -14.108 1.449 20.137 1.00 83.81 141 THR A N 1
ATOM 1027 C CA . THR A 1 141 ? -14.761 0.613 21.150 1.00 83.81 141 THR A CA 1
ATOM 1028 C C . THR A 1 141 ? -14.514 1.205 22.543 1.00 83.81 141 THR A C 1
ATOM 1030 O O . THR A 1 141 ? -13.351 1.259 22.950 1.00 83.81 141 THR A O 1
ATOM 1033 N N . PRO A 1 142 ? -15.555 1.614 23.299 1.00 78.81 142 PRO A N 1
ATOM 1034 C CA . PRO A 1 142 ? -16.975 1.609 22.930 1.00 78.81 142 PRO A CA 1
ATOM 1035 C C . PRO A 1 142 ? -17.282 2.598 21.788 1.00 78.81 142 PRO A C 1
ATOM 1037 O O . PRO A 1 142 ? -16.487 3.511 21.553 1.00 78.81 142 PRO A O 1
ATOM 1040 N N . PRO A 1 143 ? -18.421 2.440 21.086 1.00 69.81 143 PRO A N 1
ATOM 1041 C CA . PRO A 1 143 ? -18.830 3.385 20.059 1.00 69.81 143 PRO A CA 1
ATOM 1042 C C . PRO A 1 143 ? -18.858 4.824 20.601 1.00 69.81 143 PRO A C 1
ATOM 1044 O O . PRO A 1 143 ? -19.226 5.034 21.768 1.00 69.81 143 PRO A O 1
ATOM 1047 N N . PRO A 1 144 ? -18.495 5.820 19.777 1.00 64.62 144 PRO A N 1
ATOM 1048 C CA . PRO A 1 144 ? -18.520 7.224 20.168 1.00 64.62 144 PRO A CA 1
ATOM 1049 C C . PRO A 1 144 ? -19.890 7.618 20.734 1.00 64.62 144 PRO A C 1
ATOM 1051 O O . PRO A 1 144 ? -20.926 7.294 20.164 1.00 64.62 144 PRO A O 1
ATOM 1054 N N . GLN A 1 145 ? -19.899 8.296 21.886 1.00 54.31 145 GLN A N 1
ATOM 1055 C CA . GLN A 1 145 ? -21.136 8.714 22.570 1.00 54.31 145 GLN A CA 1
ATOM 1056 C C . GLN A 1 145 ? -21.820 9.922 21.903 1.00 54.31 145 GLN A C 1
ATOM 1058 O O . GLN A 1 145 ? -22.965 10.238 22.210 1.00 54.31 145 GLN A O 1
ATOM 1063 N N . VAL A 1 146 ? -21.114 10.596 20.995 1.00 55.62 146 VAL A N 1
ATOM 1064 C CA . VAL A 1 146 ? -21.612 11.667 20.126 1.00 55.62 146 VAL A CA 1
ATOM 1065 C C . VAL A 1 146 ? -21.387 11.243 18.682 1.00 55.62 146 VAL A C 1
ATOM 1067 O O . VAL A 1 146 ? -20.399 10.556 18.422 1.00 55.62 146 VAL A O 1
ATOM 1070 N N . ASP A 1 147 ? -22.297 11.646 17.788 1.00 52.22 147 ASP A N 1
ATOM 1071 C CA . ASP A 1 147 ? -22.305 11.291 16.363 1.00 52.22 147 ASP A CA 1
ATOM 1072 C C . ASP A 1 147 ? -20.899 11.472 15.761 1.00 52.22 147 ASP A C 1
ATOM 1074 O O . ASP A 1 147 ? -20.424 12.608 15.618 1.00 52.22 147 ASP A O 1
ATOM 1078 N N . PRO A 1 148 ? -20.153 10.374 15.545 1.00 50.44 148 PRO A N 1
ATOM 1079 C CA . PRO A 1 148 ? -18.765 10.478 15.169 1.00 50.44 148 PRO A CA 1
ATOM 1080 C C . PRO A 1 148 ? -18.695 10.980 13.743 1.00 50.44 148 PRO A C 1
ATOM 1082 O O . PRO A 1 148 ? -19.324 10.420 12.853 1.00 50.44 148 PRO A O 1
ATOM 1085 N N . TYR A 1 149 ? -17.920 12.050 13.567 1.00 49.78 149 TYR A N 1
ATOM 1086 C CA . TYR A 1 149 ? -17.418 12.558 12.297 1.00 49.78 149 TYR A CA 1
ATOM 1087 C C . TYR A 1 149 ? -17.607 11.556 11.152 1.00 49.78 149 TYR A C 1
ATOM 1089 O O . TYR A 1 149 ? -16.911 10.543 11.088 1.00 49.78 149 TYR A O 1
ATOM 1097 N N . ILE A 1 150 ? -18.586 11.845 10.292 1.00 46.69 150 ILE A N 1
ATOM 1098 C CA . ILE A 1 150 ? -18.992 10.956 9.213 1.00 46.69 150 ILE A CA 1
ATOM 1099 C C . ILE A 1 150 ? -17.781 10.696 8.313 1.00 46.69 150 ILE A C 1
ATOM 1101 O O . ILE A 1 150 ? -17.336 11.589 7.583 1.00 46.69 150 ILE A O 1
ATOM 1105 N N . ALA A 1 151 ? -17.258 9.471 8.354 1.00 54.66 151 ALA A N 1
ATOM 1106 C CA . ALA A 1 151 ? -16.425 8.948 7.290 1.00 54.66 151 ALA A CA 1
ATOM 1107 C C . ALA A 1 151 ? -17.234 9.069 5.997 1.00 54.66 151 ALA A C 1
ATOM 1109 O O . ALA A 1 151 ? -18.329 8.529 5.911 1.00 54.66 151 ALA A O 1
ATOM 1110 N N . ASP A 1 152 ? -16.736 9.896 5.078 1.00 50.94 152 ASP A N 1
ATOM 1111 C CA . ASP A 1 152 ? -17.231 10.131 3.719 1.00 50.94 152 ASP A CA 1
ATOM 1112 C C . ASP A 1 152 ? -18.577 9.443 3.398 1.00 50.94 152 ASP A C 1
ATOM 1114 O O . ASP A 1 152 ? -18.610 8.250 3.096 1.00 50.94 152 ASP A O 1
ATOM 1118 N N . LYS A 1 153 ? -19.691 10.197 3.454 1.00 50.84 153 LYS A N 1
ATOM 1119 C CA . LYS A 1 153 ? -21.070 9.699 3.219 1.00 50.84 153 LYS A CA 1
ATOM 1120 C C . LYS A 1 153 ? -21.241 8.906 1.918 1.00 50.84 153 LYS A C 1
ATOM 1122 O O . LYS A 1 153 ? -22.265 8.254 1.733 1.00 50.84 153 LYS A O 1
ATOM 1127 N N . ASN A 1 154 ? -20.272 8.989 1.011 1.00 50.00 154 ASN A N 1
ATOM 1128 C CA . ASN A 1 154 ? -20.247 8.256 -0.246 1.00 50.00 154 ASN A CA 1
ATOM 1129 C C . ASN A 1 154 ? -19.839 6.781 -0.088 1.00 50.00 154 ASN A C 1
ATOM 1131 O O . ASN A 1 154 ? -19.835 6.046 -1.074 1.00 50.00 154 ASN A O 1
ATOM 1135 N N . ILE A 1 155 ? -19.517 6.330 1.126 1.00 54.62 155 ILE A N 1
ATOM 1136 C CA . ILE A 1 155 ? -19.182 4.942 1.428 1.00 54.62 155 ILE A CA 1
ATOM 1137 C C . ILE A 1 155 ? -20.266 4.343 2.328 1.00 54.62 155 ILE A C 1
ATOM 1139 O O . ILE A 1 155 ? -20.308 4.612 3.525 1.00 54.62 155 ILE A O 1
ATOM 1143 N N . GLN A 1 156 ? -21.110 3.478 1.758 1.00 54.62 156 GLN A N 1
ATOM 1144 C CA . GLN A 1 156 ? -22.249 2.861 2.459 1.00 54.62 156 GLN A CA 1
ATOM 1145 C C . GLN A 1 156 ? -21.877 2.069 3.728 1.00 54.62 156 GLN A C 1
ATOM 1147 O O . GLN A 1 156 ? -22.700 1.983 4.632 1.00 54.62 156 GLN A O 1
ATOM 1152 N N . ASP A 1 157 ? -20.647 1.559 3.826 1.00 58.53 157 ASP A N 1
ATOM 1153 C CA . ASP A 1 157 ? -20.198 0.695 4.929 1.00 58.53 157 ASP A CA 1
ATOM 1154 C C . ASP A 1 157 ? -19.260 1.393 5.939 1.00 58.53 157 ASP A C 1
ATOM 1156 O O . ASP A 1 157 ? -18.726 0.746 6.840 1.00 58.53 157 ASP A O 1
ATOM 1160 N N . ALA A 1 158 ? -19.030 2.706 5.812 1.00 63.34 158 ALA A N 1
ATOM 1161 C CA . ALA A 1 158 ? -18.137 3.448 6.710 1.00 63.34 158 ALA A CA 1
ATOM 1162 C C . ALA A 1 158 ? -18.821 3.957 7.993 1.00 63.34 158 ALA A C 1
ATOM 1164 O O . ALA A 1 158 ? -18.235 4.756 8.725 1.00 63.34 158 ALA A O 1
ATOM 1165 N N . ASP A 1 159 ? -20.048 3.512 8.276 1.00 72.31 159 ASP A N 1
ATOM 1166 C CA . ASP A 1 159 ? -20.789 3.962 9.452 1.00 72.31 159 ASP A CA 1
ATOM 1167 C C . ASP A 1 159 ? -20.023 3.661 10.755 1.00 72.31 159 ASP A C 1
ATOM 1169 O O . ASP A 1 159 ? -19.448 2.585 10.942 1.00 72.31 159 ASP A O 1
ATOM 1173 N N . GLY A 1 160 ? -19.959 4.654 11.641 1.00 76.81 160 GLY A N 1
ATOM 1174 C CA . GLY A 1 160 ? -19.218 4.595 12.905 1.00 76.81 160 GLY A CA 1
ATOM 1175 C C . GLY A 1 160 ? -17.684 4.648 12.810 1.00 76.81 160 GLY A C 1
ATOM 1176 O O . GLY A 1 160 ? -17.031 4.765 13.851 1.00 76.81 160 GLY A O 1
ATOM 1177 N N . PHE A 1 161 ? -17.080 4.591 11.616 1.00 81.31 161 PHE A N 1
ATOM 1178 C CA . PHE A 1 161 ? -15.630 4.741 11.462 1.00 81.31 161 PHE A CA 1
ATOM 1179 C C . PHE A 1 161 ? -15.190 6.202 11.630 1.00 81.31 161 PHE A C 1
ATOM 1181 O O . PHE A 1 161 ? -15.787 7.123 11.081 1.00 81.31 161 PHE A O 1
ATOM 1188 N N . GLN A 1 162 ? -14.084 6.413 12.342 1.00 83.56 162 GLN A N 1
ATOM 1189 C CA . GLN A 1 162 ? -13.465 7.719 12.560 1.00 83.56 162 GLN A CA 1
ATOM 1190 C C . GLN A 1 162 ? -12.177 7.857 11.752 1.00 83.56 162 GLN A C 1
ATOM 1192 O O . GLN A 1 162 ? -11.336 6.960 11.770 1.00 83.56 162 GLN A O 1
ATOM 1197 N N . LEU A 1 163 ? -12.004 8.993 11.070 1.00 85.00 163 LEU A N 1
ATOM 1198 C CA . LEU A 1 163 ? -10.781 9.316 10.332 1.00 85.00 163 LEU A CA 1
ATOM 1199 C C . LEU A 1 163 ? -9.609 9.524 11.299 1.00 85.00 163 LEU A C 1
ATOM 1201 O O . LEU A 1 163 ? -9.660 10.405 12.156 1.00 85.00 163 LEU A O 1
ATOM 1205 N N . VAL A 1 164 ? -8.541 8.752 11.109 1.00 86.12 164 VAL A N 1
ATOM 1206 C CA . VAL A 1 164 ? -7.278 8.874 11.849 1.00 86.12 164 VAL A CA 1
ATOM 1207 C C . VAL A 1 164 ? -6.257 9.660 11.044 1.00 86.12 164 VAL A C 1
ATOM 1209 O O . VAL A 1 164 ? -5.734 10.654 11.532 1.00 86.12 164 VAL A O 1
ATOM 1212 N N . TYR A 1 165 ? -6.000 9.228 9.809 1.00 89.12 165 TYR A N 1
ATOM 1213 C CA . TYR A 1 165 ? -4.995 9.836 8.943 1.00 89.12 165 TYR A CA 1
ATOM 1214 C C . TYR A 1 165 ? -5.577 10.153 7.574 1.00 89.12 165 TYR A C 1
ATOM 1216 O O . TYR A 1 165 ? -6.306 9.334 7.013 1.00 89.12 165 TYR A O 1
ATOM 1224 N N . ALA A 1 166 ? -5.192 11.290 7.004 1.00 89.50 166 ALA A N 1
ATOM 1225 C CA . ALA A 1 166 ? -5.314 11.565 5.576 1.00 89.50 166 ALA A CA 1
ATOM 1226 C C . ALA A 1 166 ? -3.938 11.943 5.024 1.00 89.50 166 ALA A C 1
ATOM 1228 O O . ALA A 1 166 ? -3.236 12.764 5.609 1.00 89.50 166 ALA A O 1
ATOM 1229 N N . LEU A 1 167 ? -3.547 11.316 3.919 1.00 92.56 167 LEU A N 1
ATOM 1230 C CA . LEU A 1 167 ? -2.263 11.518 3.264 1.00 92.56 167 LEU A CA 1
ATOM 1231 C C . LEU A 1 167 ? -2.477 11.752 1.770 1.00 92.56 167 LEU A C 1
ATOM 1233 O O . LEU A 1 167 ? -2.974 10.873 1.057 1.00 92.56 167 LEU A O 1
ATOM 1237 N N . ASP A 1 168 ? -2.035 12.916 1.305 1.00 95.12 168 ASP A N 1
ATOM 1238 C CA . ASP A 1 168 ? -1.787 13.165 -0.109 1.00 95.12 168 ASP A CA 1
ATOM 1239 C C . ASP A 1 168 ? -0.417 12.583 -0.454 1.00 95.12 168 ASP A C 1
ATOM 1241 O O . ASP A 1 168 ? 0.624 13.076 -0.019 1.00 95.12 168 ASP A O 1
ATOM 1245 N N . ILE A 1 169 ? -0.409 11.481 -1.201 1.00 94.81 169 ILE A N 1
ATOM 1246 C CA . ILE A 1 169 ? 0.825 10.761 -1.502 1.00 94.81 169 ILE A CA 1
ATOM 1247 C C . ILE A 1 169 ? 1.606 11.560 -2.559 1.00 94.81 169 ILE A C 1
ATOM 1249 O O . ILE A 1 169 ? 1.092 11.790 -3.666 1.00 94.81 169 ILE A O 1
ATOM 1253 N N . PRO A 1 170 ? 2.847 11.986 -2.263 1.00 95.94 170 PRO A N 1
ATOM 1254 C CA . PRO A 1 170 ? 3.683 12.659 -3.241 1.00 95.94 170 PRO A CA 1
ATOM 1255 C C . PRO A 1 170 ? 4.144 11.664 -4.309 1.00 95.94 170 PRO A C 1
ATOM 1257 O O . PRO A 1 170 ? 4.165 10.456 -4.098 1.00 95.94 170 PRO A O 1
ATOM 1260 N N . THR A 1 171 ? 4.562 12.172 -5.465 1.00 97.69 171 THR A N 1
ATOM 1261 C CA . THR A 1 171 ? 5.158 11.328 -6.511 1.00 97.69 171 THR A CA 1
ATOM 1262 C C . THR A 1 171 ? 6.471 10.693 -6.047 1.00 97.69 171 THR A C 1
ATOM 1264 O O . THR A 1 171 ? 6.737 9.543 -6.377 1.00 97.69 171 THR A O 1
ATOM 1267 N N . ASN A 1 172 ? 7.267 11.445 -5.276 1.00 97.88 172 ASN A N 1
ATOM 1268 C CA . ASN A 1 172 ? 8.628 11.109 -4.855 1.00 97.88 172 ASN A CA 1
ATOM 1269 C C . ASN A 1 172 ? 8.785 11.132 -3.320 1.00 97.88 172 ASN A C 1
ATOM 1271 O O . ASN A 1 172 ? 9.525 11.966 -2.791 1.00 97.88 172 ASN A O 1
ATOM 1275 N N . PRO A 1 173 ? 8.041 10.303 -2.571 1.00 95.38 173 PRO A N 1
ATOM 1276 C CA . PRO A 1 173 ? 8.155 10.243 -1.114 1.00 95.38 173 PRO A CA 1
ATOM 1277 C C . PRO A 1 173 ? 9.567 9.835 -0.676 1.00 95.38 173 PRO A C 1
ATOM 1279 O O . PRO A 1 173 ? 10.197 8.954 -1.256 1.00 95.38 173 PRO A O 1
ATOM 1282 N N . ASN A 1 174 ? 10.053 10.458 0.396 1.00 93.81 174 ASN A N 1
ATOM 1283 C CA . ASN A 1 174 ? 11.288 10.069 1.069 1.00 93.81 174 ASN A CA 1
ATOM 1284 C C . ASN A 1 174 ? 11.027 9.972 2.572 1.00 93.81 174 ASN A C 1
ATOM 1286 O O . ASN A 1 174 ? 11.494 10.799 3.362 1.00 93.81 174 ASN A O 1
ATOM 1290 N N . TYR A 1 175 ? 10.237 8.968 2.960 1.00 89.38 175 TYR A N 1
ATOM 1291 C CA . TYR A 1 175 ? 9.816 8.807 4.350 1.00 89.38 175 TYR A CA 1
ATOM 1292 C C . TYR A 1 175 ? 10.911 8.310 5.295 1.00 89.38 175 TYR A C 1
ATOM 1294 O O . TYR A 1 175 ? 10.746 8.334 6.515 1.00 89.38 175 TYR A O 1
ATOM 1302 N N . ARG A 1 176 ? 12.076 7.958 4.741 1.00 86.31 176 ARG A N 1
ATOM 1303 C CA . ARG A 1 176 ? 13.308 7.761 5.501 1.00 86.31 176 ARG A CA 1
ATOM 1304 C C . ARG A 1 176 ? 13.918 9.082 5.964 1.00 86.31 176 ARG A C 1
ATOM 1306 O O . ARG A 1 176 ? 14.474 9.134 7.057 1.00 86.31 176 ARG A O 1
ATOM 1313 N N . ALA A 1 177 ? 13.876 10.121 5.129 1.00 88.12 177 ALA A N 1
ATOM 1314 C CA . ALA A 1 177 ? 14.474 11.419 5.439 1.00 88.12 177 ALA A CA 1
ATOM 1315 C C . ALA A 1 177 ? 13.529 12.345 6.217 1.00 88.12 177 ALA A C 1
ATOM 1317 O O . ALA A 1 177 ? 13.993 13.145 7.028 1.00 88.12 177 ALA A O 1
ATOM 1318 N N . ALA A 1 178 ? 12.221 12.252 5.978 1.00 85.62 178 ALA A N 1
ATOM 1319 C CA . ALA A 1 178 ? 11.217 13.080 6.637 1.00 85.62 178 ALA A CA 1
ATOM 1320 C C . ALA A 1 178 ? 9.935 12.288 6.885 1.00 85.62 178 ALA A C 1
ATOM 1322 O O . ALA A 1 178 ? 9.540 11.478 6.061 1.00 85.62 178 ALA A O 1
ATOM 1323 N N . LYS A 1 179 ? 9.243 12.539 7.996 1.00 82.94 179 LYS A N 1
ATOM 1324 C CA . LYS A 1 179 ? 7.954 11.884 8.261 1.00 82.94 179 LYS A CA 1
ATOM 1325 C C . LYS A 1 179 ? 6.914 12.202 7.166 1.00 82.94 179 LYS A C 1
ATOM 1327 O O . LYS A 1 179 ? 6.994 13.284 6.580 1.00 82.94 179 LYS A O 1
ATOM 1332 N N . PRO A 1 180 ? 5.925 11.319 6.922 1.00 88.38 180 PRO A N 1
ATOM 1333 C CA . PRO A 1 180 ? 4.785 11.658 6.077 1.00 88.38 180 PRO A CA 1
ATOM 1334 C C . PRO A 1 180 ? 4.091 12.931 6.571 1.00 88.38 180 PRO A C 1
ATOM 1336 O O . PRO A 1 180 ? 3.881 13.101 7.775 1.00 88.38 180 PRO A O 1
ATOM 1339 N N . ASP A 1 181 ? 3.747 13.813 5.637 1.00 89.19 181 ASP A N 1
ATOM 1340 C CA . ASP A 1 181 ? 2.995 15.035 5.916 1.00 89.19 181 ASP A CA 1
ATOM 1341 C C . ASP A 1 181 ? 1.499 14.739 5.788 1.00 89.19 181 ASP A C 1
ATOM 1343 O O . ASP A 1 181 ? 0.927 14.749 4.696 1.00 89.19 181 ASP A O 1
ATOM 1347 N N . TYR A 1 182 ? 0.885 14.349 6.903 1.00 88.00 182 TYR A N 1
ATOM 1348 C CA . TYR A 1 182 ? -0.538 14.044 6.944 1.00 88.00 182 TYR A CA 1
ATOM 1349 C C . TYR A 1 182 ? -1.359 15.338 6.924 1.00 88.00 182 TYR A C 1
ATOM 1351 O O . TYR A 1 182 ? -1.202 16.192 7.794 1.00 88.00 182 TYR A O 1
ATOM 1359 N N . SER A 1 183 ? -2.298 15.454 5.982 1.00 90.69 183 SER A N 1
ATOM 1360 C CA . SER A 1 183 ? -3.255 16.568 5.940 1.00 90.69 183 SER A CA 1
ATOM 1361 C C . SER A 1 183 ? -4.304 16.485 7.056 1.00 90.69 183 SER A C 1
ATOM 1363 O O . SER A 1 183 ? -4.910 17.493 7.416 1.00 90.69 183 SER A O 1
ATOM 1365 N N . VAL A 1 184 ? -4.487 15.294 7.637 1.00 86.12 184 VAL A N 1
ATOM 1366 C CA . VAL A 1 184 ? -5.226 15.056 8.886 1.00 86.12 184 VAL A CA 1
ATOM 1367 C C . VAL A 1 184 ? -4.448 14.053 9.732 1.00 86.12 184 VAL A C 1
ATOM 1369 O O . VAL A 1 184 ? -4.118 12.980 9.232 1.00 86.12 184 VAL A O 1
ATOM 1372 N N . ASP A 1 185 ? -4.220 14.368 11.008 1.00 86.94 185 ASP A N 1
ATOM 1373 C CA . ASP A 1 185 ? -3.647 13.464 12.013 1.00 86.94 185 ASP A CA 1
ATOM 1374 C C . ASP A 1 185 ? -4.441 13.571 13.324 1.00 86.94 185 ASP A C 1
ATOM 1376 O O . ASP A 1 185 ? -4.240 14.479 14.130 1.00 86.94 185 ASP A O 1
ATOM 1380 N N . ASN A 1 186 ? -5.365 12.631 13.522 1.00 85.31 186 ASN A N 1
ATOM 1381 C CA . ASN A 1 186 ? -6.180 12.490 14.731 1.00 85.31 186 ASN A CA 1
ATOM 1382 C C . ASN A 1 186 ? -5.674 11.354 15.633 1.00 85.31 186 ASN A C 1
ATOM 1384 O O . ASN A 1 186 ? -6.415 10.870 16.489 1.00 85.31 186 ASN A O 1
ATOM 1388 N N . SER A 1 187 ? -4.436 10.886 15.448 1.00 83.94 187 SER A N 1
ATOM 1389 C CA . SER A 1 187 ? -3.910 9.706 16.150 1.00 83.94 187 SER A CA 1
ATOM 1390 C C . SER A 1 187 ? -3.946 9.828 17.672 1.00 83.94 187 SER A C 1
ATOM 1392 O O . SER A 1 187 ? -4.220 8.851 18.362 1.00 83.94 187 SER A O 1
ATOM 1394 N N . GLN A 1 188 ? -3.772 11.042 18.200 1.00 83.38 188 GLN A N 1
ATOM 1395 C CA . GLN A 1 188 ? -3.865 11.336 19.635 1.00 83.38 188 GLN A CA 1
ATOM 1396 C C . GLN A 1 188 ? -5.284 11.194 20.204 1.00 83.38 188 GLN A C 1
ATOM 1398 O O . GLN A 1 188 ? -5.458 11.107 21.417 1.00 83.38 188 GLN A O 1
ATOM 1403 N N . SER A 1 189 ? -6.305 11.193 19.347 1.00 79.12 189 SER A N 1
ATOM 1404 C CA . SER A 1 189 ? -7.712 11.027 19.725 1.00 79.12 189 SER A CA 1
ATOM 1405 C C . SER A 1 189 ? -8.212 9.594 19.546 1.00 79.12 189 SER A C 1
ATOM 1407 O O . SER A 1 189 ? -9.358 9.304 19.889 1.00 79.12 189 SER A O 1
ATOM 1409 N N . VAL A 1 190 ? -7.376 8.693 19.021 1.00 77.50 190 VAL A N 1
ATOM 1410 C CA . VAL A 1 190 ? -7.732 7.285 18.847 1.00 77.50 190 VAL A CA 1
ATOM 1411 C C . VAL A 1 190 ? -7.683 6.577 20.199 1.00 77.50 190 VAL A C 1
ATOM 1413 O O . VAL A 1 190 ? -6.631 6.455 20.822 1.00 77.50 190 VAL A O 1
ATOM 1416 N N . SER A 1 191 ? -8.840 6.097 20.648 1.00 78.62 191 SER A N 1
ATOM 1417 C CA . SER A 1 191 ? -8.970 5.175 21.778 1.00 78.62 191 SER A CA 1
ATOM 1418 C C . SER A 1 191 ? -8.885 3.716 21.299 1.00 78.62 191 SER A C 1
ATOM 1420 O O . SER A 1 191 ? -8.508 3.444 20.160 1.00 78.62 191 SER A O 1
ATOM 1422 N N . SER A 1 192 ? -9.226 2.748 22.155 1.00 85.06 192 SER A N 1
ATOM 1423 C CA . SER A 1 192 ? -9.387 1.353 21.731 1.00 85.06 192 SER A CA 1
ATOM 1424 C C . SER A 1 192 ? -10.348 1.243 20.546 1.00 85.06 192 SER A C 1
ATOM 1426 O O . SER A 1 192 ? -11.400 1.879 20.535 1.00 85.06 192 SER A O 1
ATOM 1428 N N . PHE A 1 193 ? -10.007 0.410 19.567 1.00 86.06 193 PHE A N 1
ATOM 1429 C CA . PHE A 1 193 ? -10.803 0.178 18.366 1.00 86.06 193 PHE A CA 1
ATOM 1430 C C . PHE A 1 193 ? -10.835 -1.311 18.019 1.00 86.06 193 PHE A C 1
ATOM 1432 O O . PHE A 1 193 ? -9.934 -2.061 18.384 1.00 86.06 193 PHE A O 1
ATOM 1439 N N . SER A 1 194 ? -11.864 -1.727 17.281 1.00 83.62 194 SER A N 1
ATOM 1440 C CA . SER A 1 194 ? -12.048 -3.121 16.837 1.00 83.62 194 SER A CA 1
ATOM 1441 C C . SER A 1 194 ? -11.713 -3.343 15.362 1.00 83.62 194 SER A C 1
ATOM 1443 O O . SER A 1 194 ? -11.508 -4.473 14.925 1.00 83.62 194 SER A O 1
ATOM 1445 N N . ARG A 1 195 ? -11.692 -2.280 14.550 1.00 82.38 195 ARG A N 1
ATOM 1446 C CA . ARG A 1 195 ? -11.465 -2.378 13.100 1.00 82.38 195 ARG A CA 1
ATOM 1447 C C . ARG A 1 195 ? -10.627 -1.225 12.588 1.00 82.38 195 ARG A C 1
ATOM 1449 O O . ARG A 1 195 ? -10.671 -0.136 13.156 1.00 82.38 195 ARG A O 1
ATOM 1456 N N . ILE A 1 196 ? -9.927 -1.473 11.486 1.00 86.00 196 ILE A N 1
ATOM 1457 C CA . ILE A 1 196 ? -9.165 -0.480 10.732 1.00 86.00 196 ILE A CA 1
ATOM 1458 C C . ILE A 1 196 ? -9.609 -0.509 9.268 1.00 86.00 196 ILE A C 1
ATOM 1460 O O . ILE A 1 196 ? -9.827 -1.571 8.693 1.00 86.00 196 ILE A O 1
ATOM 1464 N N . ALA A 1 197 ? -9.755 0.651 8.647 1.00 86.38 197 ALA A N 1
ATOM 1465 C CA . ALA A 1 197 ? -10.096 0.753 7.234 1.00 86.38 197 ALA A CA 1
ATOM 1466 C C . ALA A 1 197 ? -9.122 1.672 6.503 1.00 86.38 197 ALA A C 1
ATOM 1468 O O . ALA A 1 197 ? -8.594 2.625 7.075 1.00 86.38 197 ALA A O 1
ATOM 1469 N N . TYR A 1 198 ? -8.916 1.385 5.225 1.00 89.25 198 TYR A N 1
ATOM 1470 C CA . TYR A 1 198 ? -8.068 2.129 4.311 1.00 89.25 198 TYR A CA 1
ATOM 1471 C C . TYR A 1 198 ? -8.884 2.501 3.081 1.00 89.25 198 TYR A C 1
ATOM 1473 O O . TYR A 1 198 ? -9.342 1.625 2.351 1.00 89.25 198 TYR A O 1
ATOM 1481 N N . LEU A 1 199 ? -9.048 3.796 2.834 1.00 87.88 199 LEU A N 1
ATOM 1482 C CA . LEU A 1 199 ? -9.627 4.305 1.597 1.00 87.88 199 LEU A CA 1
ATOM 1483 C C . LEU A 1 199 ? -8.509 4.804 0.689 1.00 87.88 199 LEU A C 1
ATOM 1485 O O . LEU A 1 199 ? -7.759 5.706 1.064 1.00 87.88 199 LEU A O 1
ATOM 1489 N N . TRP A 1 200 ? -8.457 4.244 -0.512 1.00 89.19 200 TRP A N 1
ATOM 1490 C CA . TRP A 1 200 ? -7.527 4.593 -1.574 1.00 89.19 200 TRP A CA 1
ATOM 1491 C C . TRP A 1 200 ? -8.266 5.229 -2.739 1.00 89.19 200 TRP A C 1
ATOM 1493 O O . TRP A 1 200 ? -9.266 4.697 -3.220 1.00 89.19 200 TRP A O 1
ATOM 1503 N N . SER A 1 201 ? -7.763 6.367 -3.211 1.00 89.25 201 SER A N 1
ATOM 1504 C CA . SER A 1 201 ? -8.254 7.019 -4.429 1.00 89.25 201 SER A CA 1
ATOM 1505 C C . SER A 1 201 ? -7.086 7.399 -5.328 1.00 89.25 201 SER A C 1
ATOM 1507 O O . SER A 1 201 ? -6.214 8.171 -4.924 1.00 89.25 201 SER A O 1
ATOM 1509 N N . LEU A 1 202 ? -7.088 6.853 -6.543 1.00 91.19 202 LEU A N 1
ATOM 1510 C CA . LEU A 1 202 ? -6.106 7.093 -7.593 1.00 91.19 202 LEU A CA 1
ATOM 1511 C C . LEU A 1 202 ? -6.821 7.581 -8.860 1.00 91.19 202 LEU A C 1
ATOM 1513 O O . LEU A 1 202 ? -7.685 6.888 -9.378 1.00 91.19 202 LEU A O 1
ATOM 1517 N N . THR A 1 203 ? -6.450 8.728 -9.422 1.00 89.94 203 THR A N 1
ATOM 1518 C CA . THR A 1 203 ? -6.999 9.185 -10.720 1.00 89.94 203 THR A CA 1
ATOM 1519 C C . THR A 1 203 ? -5.887 9.219 -11.743 1.00 89.94 203 THR A C 1
ATOM 1521 O O . THR A 1 203 ? -4.903 9.909 -11.513 1.00 89.94 203 THR A O 1
ATOM 1524 N N . ILE A 1 204 ? -6.016 8.508 -12.864 1.00 85.12 204 ILE A N 1
ATOM 1525 C CA . ILE A 1 204 ? -4.997 8.513 -13.926 1.00 85.12 204 ILE A CA 1
ATOM 1526 C C . ILE A 1 204 ? -5.046 9.854 -14.674 1.00 85.12 204 ILE A C 1
ATOM 1528 O O . ILE A 1 204 ? -6.129 10.387 -14.932 1.00 85.12 204 ILE A O 1
ATOM 1532 N N . ILE A 1 205 ? -3.888 10.395 -15.059 1.00 79.81 205 ILE A N 1
ATOM 1533 C CA . ILE A 1 205 ? -3.792 11.592 -15.906 1.00 79.81 205 ILE A CA 1
ATOM 1534 C C . ILE A 1 205 ? -4.612 11.400 -17.187 1.00 79.81 205 ILE A C 1
ATOM 1536 O O . ILE A 1 205 ? -4.470 10.410 -17.896 1.00 79.81 205 ILE A O 1
ATOM 1540 N N . GLY A 1 206 ? -5.477 12.368 -17.490 1.00 75.44 206 GLY A N 1
ATOM 1541 C CA . GLY A 1 206 ? -6.330 12.325 -18.681 1.00 75.44 206 GLY A CA 1
ATOM 1542 C C . GLY A 1 206 ? -7.541 11.394 -18.567 1.00 75.44 206 GLY A C 1
ATOM 1543 O O . GLY A 1 206 ? -8.359 11.371 -19.483 1.00 75.44 206 GLY A O 1
ATOM 1544 N N . SER A 1 207 ? -7.707 10.675 -17.450 1.00 70.88 207 SER A N 1
ATOM 1545 C CA . SER A 1 207 ? -8.955 9.980 -17.122 1.00 70.88 207 SER A CA 1
ATOM 1546 C C . SER A 1 207 ? -9.857 10.881 -16.272 1.00 70.88 207 SER A C 1
ATOM 1548 O O . SER A 1 207 ? -9.393 11.552 -15.352 1.00 70.88 207 SER A O 1
ATOM 1550 N N . GLY A 1 208 ? -11.153 10.921 -16.591 1.00 58.69 208 GLY A N 1
ATOM 1551 C CA . GLY A 1 208 ? -12.147 11.683 -15.823 1.00 58.69 208 GLY A CA 1
ATOM 1552 C C . GLY A 1 208 ? -12.715 10.936 -14.610 1.00 58.69 208 GLY A C 1
ATOM 1553 O O . GLY A 1 208 ? -13.488 11.520 -13.855 1.00 58.69 208 GLY A O 1
ATOM 1554 N N . SER A 1 209 ? -12.366 9.659 -14.420 1.00 61.28 209 SER A N 1
ATOM 1555 C CA . SER A 1 209 ? -12.918 8.811 -13.359 1.00 61.28 209 SER A CA 1
ATOM 1556 C C . SER A 1 209 ? -11.811 8.277 -12.446 1.00 61.28 209 SER A C 1
ATOM 1558 O O . SER A 1 209 ? -10.864 7.668 -12.949 1.00 61.28 209 SER A O 1
ATOM 1560 N N . PRO A 1 210 ? -11.913 8.472 -11.118 1.00 61.38 210 PRO A N 1
ATOM 1561 C CA . PRO A 1 210 ? -10.972 7.886 -10.174 1.00 61.38 210 PRO A CA 1
ATOM 1562 C C . PRO A 1 210 ? -11.142 6.362 -10.105 1.00 61.38 210 PRO A C 1
ATOM 1564 O O . PRO A 1 210 ? -12.257 5.840 -10.101 1.00 61.38 210 PRO A O 1
ATOM 1567 N N . TRP A 1 211 ? -10.028 5.651 -9.988 1.00 58.91 211 TRP A N 1
ATOM 1568 C CA . TRP A 1 211 ? -9.960 4.310 -9.424 1.00 58.91 211 TRP A CA 1
ATOM 1569 C C . TRP A 1 211 ? -10.031 4.461 -7.904 1.00 58.91 211 TRP A C 1
ATOM 1571 O O . TRP A 1 211 ? -9.193 5.129 -7.296 1.00 58.91 211 TRP A O 1
ATOM 1581 N N . THR A 1 212 ? -11.037 3.863 -7.277 1.00 57.25 212 THR A N 1
ATOM 1582 C CA . THR A 1 212 ? -11.273 3.975 -5.837 1.00 57.25 212 THR A CA 1
ATOM 1583 C C . THR A 1 212 ? -11.458 2.584 -5.247 1.00 57.25 212 THR A C 1
ATOM 1585 O O . THR A 1 212 ? -12.256 1.770 -5.719 1.00 57.25 212 THR A O 1
ATOM 1588 N N . SER A 1 213 ? -10.716 2.295 -4.185 1.00 57.12 213 SER A N 1
ATOM 1589 C CA . SER A 1 213 ? -10.889 1.082 -3.396 1.00 57.12 213 SER A CA 1
ATOM 1590 C C . SER A 1 213 ? -10.916 1.446 -1.934 1.00 57.12 213 SER A C 1
ATOM 1592 O O . SER A 1 213 ? -10.017 2.104 -1.414 1.00 57.12 213 SER A O 1
ATOM 1594 N N . LEU A 1 214 ? -11.981 1.021 -1.281 1.00 56.41 214 LEU A N 1
ATOM 1595 C CA . LEU A 1 214 ? -12.071 0.986 0.152 1.00 56.41 214 LEU A CA 1
ATOM 1596 C C . LEU A 1 214 ? -11.866 -0.444 0.616 1.00 56.41 214 LEU A C 1
ATOM 1598 O O . LEU A 1 214 ? -12.569 -1.373 0.219 1.00 56.41 214 LEU A O 1
ATOM 1602 N N . LEU A 1 215 ? -10.941 -0.578 1.544 1.00 59.34 215 LEU A N 1
ATOM 1603 C CA . LEU A 1 215 ? -10.594 -1.822 2.181 1.00 59.34 215 LEU A CA 1
ATOM 1604 C C . LEU A 1 215 ? -10.849 -1.696 3.674 1.00 59.34 215 LEU A C 1
ATOM 1606 O O . LEU A 1 215 ? -10.197 -0.920 4.367 1.00 59.34 215 LEU A O 1
ATOM 1610 N N . MET A 1 216 ? -11.791 -2.477 4.176 1.00 58.28 216 MET A N 1
ATOM 1611 C C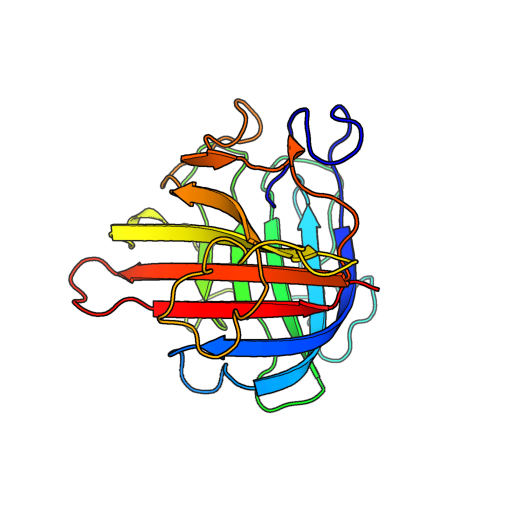A . MET A 1 216 ? -12.063 -2.618 5.598 1.00 58.28 216 MET A CA 1
ATOM 1612 C C . MET A 1 216 ? -11.441 -3.915 6.091 1.00 58.28 216 MET A C 1
ATOM 1614 O O . MET A 1 216 ? -11.823 -5.008 5.672 1.00 58.28 216 MET A O 1
ATOM 1618 N N . MET A 1 217 ? -10.492 -3.792 7.011 1.00 57.84 217 MET A N 1
ATOM 1619 C CA . MET A 1 217 ? -9.888 -4.932 7.679 1.00 57.84 217 MET A CA 1
ATOM 1620 C C . MET A 1 217 ? -10.341 -5.010 9.120 1.00 57.84 217 MET A C 1
ATOM 1622 O O . MET A 1 217 ? -10.446 -4.012 9.839 1.00 57.84 217 MET A O 1
ATOM 1626 N N . HIS A 1 218 ? -10.565 -6.228 9.582 1.00 51.41 218 HIS A N 1
ATOM 1627 C CA . HIS A 1 218 ? -10.808 -6.452 10.994 1.00 51.41 218 HIS A CA 1
ATOM 1628 C C . HIS A 1 218 ? -9.466 -6.696 11.679 1.00 51.41 218 HIS A C 1
ATOM 1630 O O . HIS A 1 218 ? -8.686 -7.560 11.275 1.00 51.41 218 HIS A O 1
ATOM 1636 N N . GLY A 1 219 ? -9.174 -5.857 12.675 1.00 38.38 219 GLY A N 1
ATOM 1637 C CA . GLY A 1 219 ? -8.141 -6.145 13.661 1.00 38.38 219 GLY A CA 1
ATOM 1638 C C . GLY A 1 219 ? -8.663 -7.216 14.618 1.00 38.38 219 GLY A C 1
ATOM 1639 O O . GLY A 1 219 ? -9.874 -7.388 14.733 1.00 38.38 219 GLY A O 1
ATOM 1640 N N . ARG A 1 220 ? -7.733 -7.958 15.221 1.00 36.16 220 ARG A N 1
ATOM 1641 C CA . ARG A 1 220 ? -7.983 -9.089 16.130 1.00 36.16 220 ARG A CA 1
ATOM 1642 C C . ARG A 1 220 ? -9.013 -8.805 17.219 1.00 36.16 220 ARG A C 1
ATOM 1644 O O . ARG A 1 220 ? -8.960 -7.694 17.787 1.00 36.16 220 ARG A O 1
#

Radius of gyration: 16.37 Å; chains: 1; bounding box: 40×37×42 Å

Foldseek 3Di:
DQDDADQPDPRHDWDWDWDWFFQKAKDWPPPQLGDTGFIKIWGWGQADWAQCQPVPQPPGDRHFNWRRIGGDPHHGFTKTWMFTPDDDRAGTTQWIWTRQAQQAFIFTDGAADPPGGGHSPPVSCNVQWPFWKKWKWFQAPPQDPDLEDDDPPVDPPCHSIHTAFIAGRDRGHNCNVPNGDTPDHPSVVGDHGFWMKMWTWTHGVPHPDIGIMIMITTDD

Organism: NCBI:txid49249